Protein AF-A0A2W4L9F3-F1 (afdb_monomer_lite)

Sequence (194 aa):
MPPPGPAWADGATLAVDGGPAEPLEPGAFHRVEREWRGEVALKLRLPMRAELLRRPHGGVAVLRGPLVYALPVGEEWRPVRTWGWEGVRGEFANADWEVHPATAWNYALALEPARPDGGLVFEERPLGPRPFTAEGAPVVARVTGARVPGWELARGAAGPVPPSPVASDAPREELRLVPYGCARLRVTELPVLA

pLDDT: mean 90.91, std 11.0, range [50.69, 98.5]

Radius of gyration: 22.16 Å; chains: 1; bounding box: 53×51×61 Å

Structure (mmCIF, N/CA/C/O backbone):
data_AF-A0A2W4L9F3-F1
#
_entry.id   AF-A0A2W4L9F3-F1
#
loop_
_atom_site.group_PDB
_atom_site.id
_atom_site.type_symbol
_atom_site.label_atom_id
_atom_site.label_alt_id
_atom_site.label_comp_id
_atom_site.label_asym_id
_atom_site.label_entity_id
_atom_site.label_seq_id
_atom_site.pdbx_PDB_ins_code
_atom_site.Cartn_x
_atom_site.Cartn_y
_atom_site.Cartn_z
_atom_site.occupancy
_atom_site.B_iso_or_equiv
_atom_site.auth_seq_id
_atom_site.auth_comp_id
_atom_site.auth_asym_id
_atom_site.auth_atom_id
_atom_site.pdbx_PDB_model_num
ATOM 1 N N . MET A 1 1 ? -23.090 18.708 10.804 1.00 50.69 1 MET A N 1
ATOM 2 C CA . MET A 1 1 ? -22.905 17.258 11.013 1.00 50.69 1 MET A CA 1
ATOM 3 C C . MET A 1 1 ? -21.425 17.035 11.259 1.00 50.69 1 MET A C 1
ATOM 5 O O . MET A 1 1 ? -20.643 17.581 10.488 1.00 50.69 1 MET A O 1
ATOM 9 N N . PRO A 1 2 ? -21.020 16.378 12.350 1.00 53.91 2 PRO A N 1
ATOM 10 C CA . PRO A 1 2 ? -19.605 16.129 12.592 1.00 53.91 2 PRO A CA 1
ATOM 11 C C . PRO A 1 2 ? -19.063 15.141 11.526 1.00 53.91 2 PRO A C 1
ATOM 13 O O . PRO A 1 2 ? -19.848 14.349 10.996 1.00 53.91 2 PRO A O 1
ATOM 16 N N . PRO A 1 3 ? -17.769 15.201 11.155 1.00 57.50 3 PRO A N 1
ATOM 17 C CA . PRO A 1 3 ? -17.203 14.409 10.054 1.00 57.50 3 PRO A CA 1
ATOM 18 C C . PRO A 1 3 ? -17.139 12.910 10.395 1.00 57.50 3 PRO A C 1
ATOM 20 O O . PRO A 1 3 ? -16.575 12.586 11.431 1.00 57.50 3 PRO A O 1
ATOM 23 N N . PRO A 1 4 ? -17.669 11.997 9.561 1.00 72.25 4 PRO A N 1
ATOM 24 C CA . PRO A 1 4 ? -17.819 10.579 9.902 1.00 72.25 4 PRO A CA 1
ATOM 25 C C . PRO A 1 4 ? -16.526 9.939 10.433 1.00 72.25 4 PRO A C 1
ATOM 27 O O . PRO A 1 4 ? -15.421 10.307 10.027 1.00 72.25 4 PRO A O 1
ATOM 30 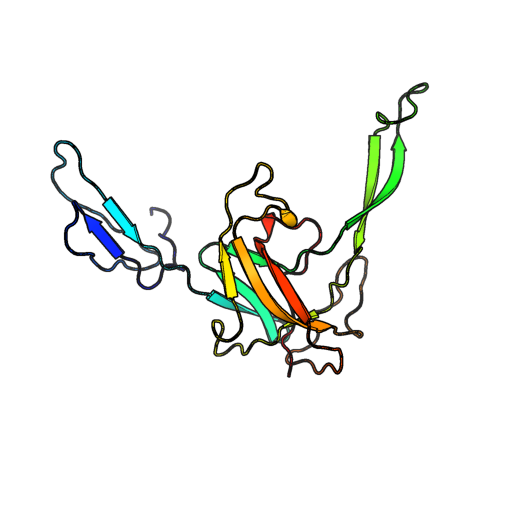N N . GLY A 1 5 ? -16.675 8.965 11.336 1.00 77.12 5 GLY A N 1
ATOM 31 C CA . GLY A 1 5 ? -15.564 8.145 11.821 1.00 77.12 5 GLY A CA 1
ATOM 32 C C . GLY A 1 5 ? -14.898 7.342 10.691 1.00 77.12 5 GLY A C 1
ATOM 33 O O . GLY A 1 5 ? -15.343 7.375 9.542 1.00 77.12 5 GLY A O 1
ATOM 34 N N . PRO A 1 6 ? -13.819 6.592 10.968 1.00 87.44 6 PRO A N 1
ATOM 35 C CA . PRO A 1 6 ? -13.156 5.799 9.939 1.00 87.44 6 PRO A CA 1
ATOM 36 C C . PRO A 1 6 ? -14.076 4.677 9.438 1.00 87.44 6 PRO A C 1
ATOM 38 O O . PRO A 1 6 ? -14.352 3.719 10.158 1.00 87.44 6 PRO A O 1
ATOM 41 N N . ALA A 1 7 ? -14.532 4.774 8.188 1.00 90.38 7 ALA A N 1
ATOM 42 C CA . ALA A 1 7 ? -15.379 3.752 7.562 1.00 90.38 7 ALA A CA 1
ATOM 43 C C . ALA A 1 7 ? -14.653 2.408 7.358 1.00 90.38 7 ALA A C 1
ATOM 45 O O . ALA A 1 7 ? -15.289 1.362 7.343 1.00 90.38 7 ALA A O 1
ATOM 46 N N . TRP A 1 8 ? -13.321 2.425 7.255 1.00 90.88 8 TRP A N 1
ATOM 47 C CA . TRP A 1 8 ? -12.488 1.229 7.081 1.00 90.88 8 TRP A CA 1
ATOM 48 C C . TRP A 1 8 ? -12.352 0.373 8.353 1.00 90.88 8 TRP A C 1
ATOM 50 O O . TRP A 1 8 ? -11.853 -0.749 8.285 1.00 90.88 8 TRP A O 1
ATOM 60 N N . ALA A 1 9 ? -12.739 0.890 9.523 1.00 92.88 9 ALA A N 1
ATOM 61 C CA . ALA A 1 9 ? -12.459 0.268 10.817 1.00 92.88 9 ALA A CA 1
ATOM 62 C C . ALA A 1 9 ? -13.523 -0.768 11.228 1.00 92.88 9 ALA A C 1
ATOM 64 O O . ALA A 1 9 ? -14.076 -0.701 12.327 1.00 92.88 9 ALA A O 1
ATOM 65 N N . ASP A 1 10 ? -13.814 -1.733 10.354 1.00 91.56 10 ASP A N 1
ATOM 66 C CA . ASP A 1 10 ? -14.731 -2.831 10.674 1.00 91.56 10 ASP A CA 1
ATOM 67 C C . ASP A 1 10 ? -14.238 -3.660 11.876 1.00 91.56 10 ASP A C 1
ATOM 69 O O . ASP A 1 10 ? -13.062 -4.028 11.982 1.00 91.56 10 ASP A O 1
ATOM 73 N N . GLY A 1 11 ? -15.150 -3.956 12.806 1.00 93.75 11 GLY A N 1
ATOM 74 C CA . GLY A 1 11 ? -14.834 -4.622 14.073 1.00 93.75 11 GLY A CA 1
ATOM 75 C C . GLY A 1 11 ? -14.079 -3.747 15.082 1.00 93.75 11 GLY A C 1
ATOM 76 O O . GLY A 1 11 ? -13.373 -4.283 15.946 1.00 93.75 11 GLY A O 1
ATOM 77 N N . ALA A 1 12 ? -14.181 -2.419 14.963 1.00 95.81 12 ALA A N 1
ATOM 78 C CA . ALA A 1 12 ? -13.660 -1.491 15.957 1.00 95.81 12 ALA A CA 1
ATOM 79 C C . ALA A 1 12 ? -14.326 -1.688 17.325 1.00 95.81 12 ALA A C 1
ATOM 81 O O . ALA A 1 12 ? -15.510 -2.009 17.418 1.00 95.81 12 ALA A O 1
ATOM 82 N N . THR A 1 13 ? -13.554 -1.490 18.395 1.00 96.94 13 THR A N 1
ATOM 83 C CA . THR A 1 13 ? -14.048 -1.632 19.770 1.00 96.94 13 THR A CA 1
ATOM 84 C C . THR A 1 13 ? -13.501 -0.548 20.687 1.00 96.94 13 THR A C 1
ATOM 86 O O . THR A 1 13 ? -12.342 -0.149 20.536 1.00 96.94 13 THR A O 1
ATOM 89 N N . LEU A 1 14 ? -14.280 -0.147 21.689 1.00 97.12 14 LEU A N 1
ATOM 90 C CA . LEU A 1 14 ? -13.869 0.775 22.746 1.00 97.12 14 LEU A CA 1
ATOM 91 C C . LEU A 1 14 ? -14.015 0.113 24.117 1.00 97.12 14 LEU A C 1
ATOM 93 O O . LEU A 1 14 ? -15.074 -0.405 24.440 1.00 97.12 14 LEU A O 1
ATOM 97 N N . ALA A 1 15 ? -12.966 0.154 24.933 1.00 97.12 15 ALA A N 1
ATOM 98 C CA . ALA A 1 15 ? -13.038 -0.189 26.351 1.00 97.12 15 ALA A CA 1
ATOM 99 C C . ALA A 1 15 ? -12.766 1.053 27.202 1.00 97.12 15 ALA A C 1
ATOM 101 O O . ALA A 1 15 ? -11.887 1.856 26.870 1.00 97.12 15 ALA A O 1
ATOM 102 N N . VAL A 1 16 ? -13.497 1.188 28.305 1.00 96.19 16 VAL A N 1
ATOM 103 C CA . VAL A 1 16 ? -13.395 2.315 29.238 1.00 96.19 16 VAL A CA 1
ATOM 104 C C . VAL A 1 16 ? -12.980 1.787 30.611 1.00 96.19 16 VAL A C 1
ATOM 106 O O . VAL A 1 16 ? -13.581 0.836 31.102 1.00 96.19 16 VAL A O 1
ATOM 109 N N . ASP A 1 17 ? -11.934 2.362 31.209 1.00 92.88 17 ASP A N 1
ATOM 110 C CA . ASP A 1 17 ? -11.369 1.972 32.515 1.00 92.88 17 ASP A CA 1
ATOM 111 C C . ASP A 1 17 ? -11.050 0.474 32.647 1.00 92.88 17 ASP A C 1
ATOM 113 O O . ASP A 1 17 ? -11.265 -0.148 33.684 1.00 92.88 17 ASP A O 1
ATOM 117 N N . GLY A 1 18 ? -10.557 -0.136 31.564 1.00 90.25 18 GLY A N 1
ATOM 118 C CA . GLY A 1 18 ? -10.249 -1.571 31.531 1.00 90.25 18 GLY A CA 1
ATOM 119 C C . GLY A 1 18 ? -11.480 -2.486 31.557 1.00 90.25 18 GLY A C 1
ATOM 120 O O . GLY A 1 18 ? -11.322 -3.702 31.657 1.00 90.25 18 GLY A O 1
ATOM 121 N N . GLY A 1 19 ? -12.684 -1.919 31.448 1.00 93.31 19 GLY A N 1
ATOM 122 C CA . GLY A 1 19 ? -13.938 -2.648 31.311 1.00 93.31 19 GLY A CA 1
ATOM 123 C C . GLY A 1 19 ? -14.052 -3.433 29.996 1.00 93.31 19 GLY A C 1
ATOM 124 O O . GLY A 1 19 ? -13.121 -3.456 29.181 1.00 93.31 19 GLY A O 1
ATOM 125 N N . PRO A 1 20 ? -15.197 -4.102 29.772 1.00 95.50 20 PRO A N 1
ATOM 126 C CA . PRO A 1 20 ? -15.427 -4.865 28.553 1.00 95.50 20 PRO A CA 1
ATOM 127 C C . PRO A 1 20 ? -15.336 -3.968 27.314 1.00 95.50 20 PRO A C 1
ATOM 129 O O . PRO A 1 20 ? -15.728 -2.803 27.335 1.00 95.50 20 PRO A O 1
ATOM 132 N N . ALA A 1 21 ? -14.799 -4.523 26.229 1.00 96.31 21 ALA A N 1
ATOM 133 C CA . ALA A 1 21 ? -14.714 -3.825 24.956 1.00 96.31 21 ALA A CA 1
ATOM 134 C C . ALA A 1 21 ? -16.073 -3.867 24.247 1.00 96.31 21 ALA A C 1
ATOM 136 O O . ALA A 1 21 ? -16.580 -4.945 23.934 1.00 96.31 21 ALA A O 1
ATOM 137 N N . GLU A 1 22 ? -16.636 -2.699 23.972 1.00 96.06 22 GLU A N 1
ATOM 138 C CA . GLU A 1 22 ? -17.906 -2.541 23.270 1.00 96.06 22 GLU A CA 1
ATOM 139 C C . GLU A 1 22 ? -17.669 -2.356 21.765 1.00 96.06 22 GLU A C 1
ATOM 141 O O . GLU A 1 22 ? -16.723 -1.659 21.381 1.00 96.06 22 GLU A O 1
ATOM 146 N N . PRO A 1 23 ? -18.486 -2.977 20.894 1.00 96.00 23 PRO A N 1
ATOM 147 C CA . PRO A 1 23 ? -18.372 -2.809 19.451 1.00 96.00 23 PRO A CA 1
ATOM 148 C C . PRO A 1 23 ? -18.777 -1.397 19.017 1.00 96.00 23 PRO A C 1
ATOM 150 O O . PRO A 1 23 ? -19.707 -0.802 19.560 1.00 96.00 23 PRO A O 1
ATOM 153 N N . LEU A 1 24 ? -18.092 -0.879 18.000 1.00 94.75 24 LEU A N 1
ATOM 154 C CA . LEU A 1 24 ? -18.359 0.425 17.399 1.00 94.75 24 LEU A CA 1
ATOM 155 C C . LEU A 1 24 ? -18.915 0.273 15.983 1.00 94.75 24 LEU A C 1
ATOM 157 O O . LEU A 1 24 ? -18.569 -0.666 15.268 1.00 94.75 24 LEU A O 1
ATOM 161 N N . GLU A 1 25 ? -19.728 1.240 15.563 1.00 92.88 25 GLU A N 1
ATOM 162 C CA . GLU A 1 25 ? -20.199 1.350 14.183 1.00 92.88 25 GLU A CA 1
ATOM 163 C C . GLU A 1 25 ? -19.128 2.038 13.307 1.00 92.88 25 GLU A C 1
ATOM 165 O O . GLU A 1 25 ? -18.737 3.177 13.597 1.00 92.88 25 GLU A O 1
ATOM 170 N N . PRO A 1 26 ? -18.625 1.383 12.240 1.00 91.56 26 PRO A N 1
ATOM 171 C CA . PRO A 1 26 ? -17.683 2.000 11.310 1.00 91.56 26 PRO A CA 1
ATOM 172 C C . PRO A 1 26 ? -18.295 3.223 10.627 1.00 91.56 26 PRO A C 1
ATOM 174 O O . PRO A 1 26 ? -19.473 3.238 10.286 1.00 91.56 26 PRO A O 1
ATOM 177 N N . GLY A 1 27 ? -17.497 4.263 10.391 1.00 89.69 27 GLY A N 1
ATOM 178 C CA . GLY A 1 27 ? -18.002 5.470 9.725 1.00 89.69 27 GLY A CA 1
ATOM 179 C C . GLY A 1 27 ? -18.811 6.416 10.623 1.00 89.69 27 GLY A C 1
ATOM 180 O O . GLY A 1 27 ? -19.157 7.512 10.186 1.00 89.69 27 GLY A O 1
ATOM 181 N N . ALA A 1 28 ? -19.085 6.058 11.878 1.00 89.75 28 ALA A N 1
ATOM 182 C CA . ALA A 1 28 ? -19.914 6.852 12.783 1.00 89.75 28 ALA A CA 1
ATOM 183 C C . ALA A 1 28 ? -19.104 7.519 13.907 1.00 89.75 28 ALA A C 1
ATOM 185 O O . ALA A 1 28 ? -17.983 7.119 14.227 1.00 89.75 28 ALA A O 1
ATOM 186 N N . PHE A 1 29 ? -19.691 8.541 14.539 1.00 89.69 29 PHE A N 1
ATOM 187 C CA . PHE A 1 29 ? -19.228 8.977 15.857 1.00 89.69 29 PHE A CA 1
ATOM 188 C C . PHE A 1 29 ? -19.798 8.067 16.923 1.00 89.69 29 PHE A C 1
ATOM 190 O O . PHE A 1 29 ? -21.009 7.872 16.993 1.00 89.69 29 PHE A O 1
ATOM 197 N N . HIS A 1 30 ? -18.933 7.620 17.822 1.00 89.94 30 HIS A N 1
ATOM 198 C CA . HIS A 1 30 ? -19.359 6.972 19.045 1.00 89.94 30 HIS A CA 1
ATOM 199 C C . HIS A 1 30 ? -19.277 7.963 20.207 1.00 89.94 30 HIS A C 1
ATOM 201 O O . HIS A 1 30 ? -18.213 8.518 20.491 1.00 89.94 30 HIS A O 1
ATOM 207 N N . ARG A 1 31 ? -20.412 8.216 20.864 1.00 91.62 31 ARG A N 1
ATOM 208 C CA . ARG A 1 31 ? -20.505 9.146 21.993 1.00 91.62 31 ARG A CA 1
ATOM 209 C C . ARG A 1 31 ? -20.438 8.374 23.305 1.00 91.62 31 ARG A C 1
ATOM 211 O O . ARG A 1 31 ? -21.323 7.575 23.582 1.00 91.62 31 ARG A O 1
ATOM 218 N N . VAL A 1 32 ? -19.445 8.691 24.132 1.00 93.12 32 VAL A N 1
ATOM 219 C CA . VAL A 1 32 ? -19.343 8.197 25.511 1.00 93.12 32 VAL A CA 1
ATOM 220 C C . VAL A 1 32 ? -19.930 9.247 26.446 1.00 93.12 32 VAL A C 1
ATOM 222 O O . VAL A 1 32 ? -19.359 10.325 26.609 1.00 93.12 32 VAL A O 1
ATOM 225 N N . GLU A 1 33 ? -21.078 8.947 27.045 1.00 93.62 33 GLU A N 1
ATOM 226 C CA . GLU A 1 33 ? -21.772 9.846 27.969 1.00 93.62 33 GLU A CA 1
ATOM 227 C C . GLU A 1 33 ? -21.676 9.298 29.396 1.00 93.62 33 GLU A C 1
ATOM 229 O O . GLU A 1 33 ? -22.237 8.253 29.713 1.00 93.62 33 GLU A O 1
ATOM 234 N N . ARG A 1 34 ? -20.908 9.985 30.248 1.00 91.88 34 ARG A N 1
ATOM 235 C CA . ARG A 1 34 ? -20.708 9.642 31.661 1.00 91.88 34 ARG A CA 1
ATOM 236 C C . ARG A 1 34 ? -20.214 10.850 32.452 1.00 91.88 34 ARG A C 1
ATOM 238 O O . ARG A 1 34 ? -19.763 11.836 31.872 1.00 91.88 34 ARG A O 1
ATOM 245 N N . GLU A 1 35 ? -20.246 10.747 33.777 1.00 93.44 35 GLU A N 1
ATOM 246 C CA . GLU A 1 35 ? -19.536 11.684 34.647 1.00 93.44 35 GLU A CA 1
ATOM 247 C C . GLU A 1 35 ? -18.037 11.347 34.657 1.00 93.44 35 GLU A C 1
ATOM 249 O O . GLU A 1 35 ? -17.649 10.204 34.908 1.00 93.44 35 GLU A O 1
ATOM 254 N N . TRP A 1 36 ? -17.196 12.340 34.375 1.00 94.12 36 TRP A N 1
ATOM 255 C CA . TRP A 1 36 ? -15.743 12.188 34.341 1.00 94.12 36 TRP A CA 1
ATOM 256 C C . TRP A 1 36 ? -15.149 12.629 35.677 1.00 94.12 36 TRP A C 1
ATOM 258 O O . TRP A 1 36 ? -15.382 13.752 36.123 1.00 94.12 36 TRP A O 1
ATOM 268 N N . ARG A 1 37 ? -14.386 11.746 36.327 1.00 91.81 37 ARG A N 1
ATOM 269 C CA . ARG A 1 37 ? -13.725 12.018 37.610 1.00 91.81 37 ARG A CA 1
ATOM 270 C C . ARG A 1 37 ? -12.331 11.407 37.604 1.00 91.81 37 ARG A C 1
ATOM 272 O O . ARG A 1 37 ? -12.188 10.240 37.261 1.00 91.81 37 ARG A O 1
ATOM 279 N N . GLY A 1 38 ? -11.335 12.172 38.046 1.00 94.44 38 GLY A N 1
ATOM 280 C CA . GLY A 1 38 ? -9.955 11.689 38.120 1.00 94.44 38 GLY A CA 1
ATOM 281 C C . GLY A 1 38 ? -9.393 11.292 36.751 1.00 94.44 38 GLY A C 1
ATOM 282 O O . GLY A 1 38 ? -9.666 11.952 35.750 1.00 94.44 38 GLY A O 1
ATOM 283 N N . GLU A 1 39 ? -8.597 10.226 36.731 1.00 95.00 39 GLU A N 1
ATOM 284 C CA . GLU A 1 39 ? -8.007 9.657 35.519 1.00 95.00 39 GLU A CA 1
ATOM 285 C C . GLU A 1 39 ? -8.897 8.529 34.979 1.00 95.00 39 GLU A C 1
ATOM 287 O O . GLU A 1 39 ? -9.227 7.598 35.711 1.00 95.00 39 GLU A O 1
ATOM 292 N N . VAL A 1 40 ? -9.287 8.628 33.704 1.00 94.50 40 VAL A N 1
ATOM 293 C CA . VAL A 1 40 ? -10.106 7.632 32.997 1.00 94.50 40 VAL A CA 1
ATOM 294 C C . VAL A 1 40 ? -9.368 7.191 31.739 1.00 94.50 40 VAL A C 1
ATOM 296 O O . VAL A 1 40 ? -8.953 8.030 30.937 1.00 94.50 40 VAL A O 1
ATOM 299 N N . ALA A 1 41 ? -9.229 5.882 31.535 1.00 95.12 41 ALA A N 1
ATOM 300 C CA . ALA A 1 41 ? -8.514 5.323 30.390 1.00 95.12 41 ALA A CA 1
ATOM 301 C C . ALA A 1 41 ? -9.483 4.851 29.298 1.00 95.12 41 ALA A C 1
ATOM 303 O O . ALA A 1 41 ? -10.381 4.047 29.547 1.00 95.12 41 ALA A O 1
ATOM 304 N N . LEU A 1 42 ? -9.266 5.301 28.061 1.00 95.88 42 LEU A N 1
ATOM 305 C CA . LEU A 1 42 ? -10.000 4.844 26.879 1.00 95.88 42 LEU A CA 1
ATOM 306 C C . LEU A 1 42 ? -9.073 4.020 25.988 1.00 95.88 42 LEU A C 1
ATOM 308 O O . LEU A 1 42 ? -8.043 4.511 25.527 1.00 95.88 42 LEU A O 1
ATOM 312 N N . LYS A 1 43 ? -9.450 2.772 25.707 1.00 97.06 43 LYS A N 1
ATOM 313 C CA . LYS A 1 43 ? -8.720 1.894 24.789 1.00 97.06 43 LYS A CA 1
ATOM 314 C C . LYS A 1 43 ? -9.544 1.665 23.530 1.00 97.06 43 LYS A C 1
ATOM 316 O O . LYS A 1 43 ? -10.461 0.847 23.518 1.00 97.06 43 LYS A O 1
ATOM 321 N N . LEU A 1 44 ? -9.180 2.379 22.470 1.00 95.62 44 LEU A N 1
ATOM 322 C CA . LEU A 1 44 ? -9.761 2.235 21.140 1.00 95.62 44 LEU A CA 1
ATOM 323 C C . LEU A 1 44 ? -8.943 1.234 20.318 1.00 95.62 44 LEU A C 1
ATOM 325 O O . LEU A 1 44 ? -7.735 1.392 20.148 1.00 95.62 44 LEU A O 1
ATOM 329 N N . ARG A 1 45 ? -9.605 0.213 19.777 1.00 95.69 45 ARG A N 1
ATOM 330 C CA . ARG A 1 45 ? -9.019 -0.725 18.815 1.00 95.69 45 ARG A CA 1
ATOM 331 C C . ARG A 1 45 ? -9.673 -0.499 17.461 1.00 95.69 45 ARG A C 1
ATOM 333 O O . ARG A 1 45 ? -10.879 -0.673 17.336 1.00 95.69 45 ARG A O 1
ATOM 340 N N . LEU A 1 46 ? -8.863 -0.170 16.458 1.00 95.00 46 LEU A N 1
ATOM 341 C CA . LEU A 1 46 ? -9.281 0.004 15.066 1.00 95.00 46 LEU A CA 1
ATOM 342 C C . LEU A 1 46 ? -8.575 -1.055 14.207 1.00 95.00 46 LEU A C 1
ATOM 344 O O . LEU A 1 46 ? -7.396 -0.886 13.886 1.00 95.00 46 LEU A O 1
ATOM 348 N N . PRO A 1 47 ? -9.229 -2.180 13.877 1.00 94.12 47 PRO A N 1
ATOM 349 C CA . PRO A 1 47 ? -8.628 -3.191 13.017 1.00 94.12 47 PRO A CA 1
ATOM 350 C C . PRO A 1 47 ? -8.327 -2.625 11.624 1.00 94.12 47 PRO A C 1
ATOM 352 O O . PRO A 1 47 ? -9.207 -2.095 10.956 1.00 94.12 47 PRO A O 1
ATOM 355 N N . MET A 1 48 ? -7.080 -2.761 11.174 1.00 92.94 48 MET A N 1
ATOM 356 C CA . MET A 1 48 ? -6.653 -2.378 9.826 1.00 92.94 48 MET A CA 1
ATOM 357 C C . MET A 1 48 ? -6.482 -3.637 8.972 1.00 92.94 48 MET A C 1
ATOM 359 O O . MET A 1 48 ? -5.379 -4.186 8.884 1.00 92.94 48 MET A O 1
ATOM 363 N N . ARG A 1 49 ? -7.590 -4.118 8.398 1.00 91.44 49 ARG A N 1
ATOM 364 C CA . ARG A 1 49 ? -7.603 -5.247 7.451 1.00 91.44 49 ARG A CA 1
ATOM 365 C C . ARG A 1 49 ? -7.087 -4.804 6.081 1.00 91.44 49 ARG A C 1
ATOM 367 O O . ARG A 1 49 ? -7.147 -3.612 5.770 1.00 91.44 49 ARG A O 1
ATOM 374 N N . ALA A 1 50 ? -6.557 -5.740 5.295 1.00 93.31 50 ALA A N 1
ATOM 375 C CA . ALA A 1 50 ? -6.173 -5.443 3.925 1.00 93.31 50 ALA A CA 1
ATOM 376 C C . ALA A 1 50 ? -7.419 -5.374 3.040 1.00 93.31 50 ALA A C 1
ATOM 378 O O . ALA A 1 50 ? -8.365 -6.145 3.198 1.00 93.31 50 ALA A O 1
ATOM 379 N N . GLU A 1 51 ? -7.401 -4.464 2.080 1.00 93.19 51 GLU A N 1
ATOM 380 C CA . GLU A 1 51 ? -8.453 -4.317 1.088 1.00 93.19 51 GLU A CA 1
ATOM 381 C C . GLU A 1 51 ? -7.820 -4.138 -0.292 1.00 93.19 51 GLU A C 1
ATOM 383 O O . GLU A 1 51 ? -6.760 -3.525 -0.440 1.00 93.19 51 GLU A O 1
ATOM 388 N N . LEU A 1 52 ? -8.475 -4.690 -1.312 1.00 94.50 52 LEU A N 1
ATOM 389 C CA . LEU A 1 52 ? -8.126 -4.455 -2.706 1.00 94.50 52 LEU A CA 1
ATOM 390 C C . LEU A 1 52 ? -9.209 -3.602 -3.348 1.00 94.50 52 LEU A C 1
ATOM 392 O O . LEU A 1 52 ? -10.307 -4.079 -3.639 1.00 94.50 52 LEU A O 1
ATOM 396 N N . LEU A 1 53 ? -8.880 -2.341 -3.609 1.00 94.12 53 LEU A N 1
ATOM 397 C CA . LEU A 1 53 ? -9.751 -1.463 -4.371 1.00 94.12 53 LEU A CA 1
ATOM 398 C C . LEU A 1 53 ? -9.615 -1.813 -5.850 1.00 94.12 53 LEU A C 1
ATOM 400 O O . LEU A 1 53 ? -8.562 -1.590 -6.449 1.00 94.12 53 LEU A O 1
ATOM 404 N N . ARG A 1 54 ? -10.689 -2.336 -6.446 1.00 93.62 54 ARG A N 1
ATOM 405 C CA . ARG A 1 54 ? -10.748 -2.585 -7.891 1.00 93.62 54 ARG A CA 1
ATOM 406 C C . ARG A 1 54 ? -10.739 -1.275 -8.665 1.00 93.62 54 ARG A C 1
ATOM 408 O O . ARG A 1 54 ? -11.391 -0.299 -8.293 1.00 93.62 54 ARG A O 1
ATOM 415 N N . ARG A 1 55 ? -10.010 -1.283 -9.769 1.00 94.31 55 ARG A N 1
ATOM 416 C CA . ARG A 1 55 ? -9.795 -0.144 -10.652 1.00 94.31 55 ARG A CA 1
ATOM 417 C C . ARG A 1 55 ? 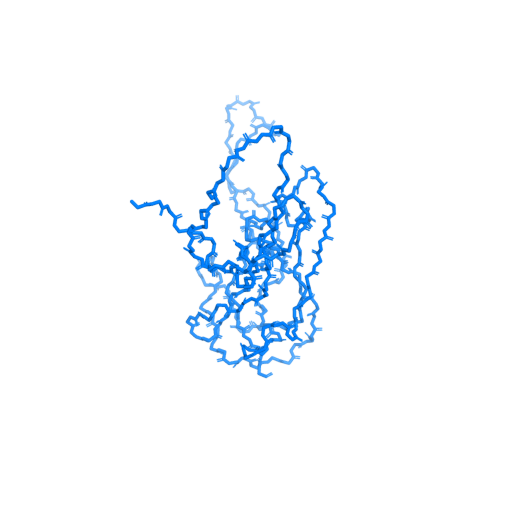-10.223 -0.493 -12.081 1.00 94.31 55 ARG A C 1
ATOM 419 O O . ARG A 1 55 ? -10.558 -1.653 -12.353 1.00 94.31 55 ARG A O 1
ATOM 426 N N . PRO A 1 56 ? -10.288 0.490 -12.997 1.00 91.94 56 PRO A N 1
ATOM 427 C CA . PRO A 1 56 ? -10.536 0.210 -14.406 1.00 91.94 56 PRO A CA 1
ATOM 428 C C . PRO A 1 56 ? -9.607 -0.885 -14.950 1.00 91.94 56 PRO A C 1
ATOM 430 O O . PRO A 1 56 ? -8.529 -1.135 -14.420 1.00 91.94 56 PRO A O 1
ATOM 433 N N . HIS A 1 57 ? -10.056 -1.585 -15.991 1.00 91.56 57 HIS A N 1
ATOM 434 C CA . HIS A 1 57 ? -9.318 -2.705 -16.592 1.00 91.56 57 HIS A CA 1
ATOM 435 C C . HIS A 1 57 ? -8.987 -3.863 -15.630 1.00 91.56 57 HIS A C 1
ATOM 437 O O . HIS A 1 57 ? -8.182 -4.723 -15.967 1.00 91.56 57 HIS A O 1
ATOM 443 N N . GLY A 1 58 ? -9.626 -3.933 -14.457 1.00 91.31 58 GLY A N 1
ATOM 444 C CA . GLY A 1 58 ? -9.430 -5.020 -13.495 1.00 91.31 58 GLY A CA 1
ATOM 445 C C . GLY A 1 58 ? -8.151 -4.902 -12.663 1.00 91.31 58 GLY A C 1
ATOM 446 O O . GLY A 1 58 ? -7.847 -5.826 -11.910 1.00 91.31 58 GLY A O 1
ATOM 447 N N . GLY A 1 59 ? -7.424 -3.784 -12.769 1.00 94.62 59 GLY A N 1
ATOM 448 C CA . GLY A 1 59 ? -6.309 -3.486 -11.876 1.00 94.62 59 GLY A CA 1
ATOM 449 C C . GLY A 1 59 ? -6.765 -3.332 -10.424 1.00 94.62 59 GLY A C 1
ATOM 450 O O . GLY A 1 59 ? -7.955 -3.173 -10.127 1.00 94.62 59 GLY A O 1
ATOM 451 N N . VAL A 1 60 ? -5.810 -3.361 -9.501 1.00 96.31 60 VAL A N 1
ATOM 452 C CA . VAL A 1 60 ? -6.063 -3.229 -8.064 1.00 96.31 60 VAL A CA 1
ATOM 453 C C . VAL A 1 60 ? -5.125 -2.210 -7.427 1.00 96.31 60 VAL A C 1
ATOM 455 O O . VAL A 1 60 ? -3.967 -2.069 -7.822 1.00 96.31 60 VAL A O 1
ATOM 458 N N . ALA A 1 61 ? -5.633 -1.515 -6.412 1.00 96.88 61 ALA A N 1
ATOM 459 C CA . ALA A 1 61 ? -4.828 -0.784 -5.442 1.00 96.88 61 ALA A CA 1
ATOM 460 C C . ALA A 1 61 ? -4.925 -1.485 -4.082 1.00 96.88 61 ALA A C 1
ATOM 462 O O . ALA A 1 61 ? -6.004 -1.929 -3.687 1.00 96.88 61 ALA A O 1
ATOM 463 N N . VAL A 1 62 ? -3.802 -1.577 -3.367 1.00 96.94 62 VAL A N 1
ATOM 464 C CA . VAL A 1 62 ? -3.732 -2.203 -2.039 1.00 96.94 62 VAL A CA 1
ATOM 465 C C . VAL A 1 62 ? -3.971 -1.149 -0.964 1.00 96.94 62 VAL A C 1
ATOM 467 O O . VAL A 1 62 ? -3.301 -0.114 -0.941 1.00 96.94 62 VAL A O 1
ATOM 470 N N . LEU A 1 63 ? -4.914 -1.413 -0.065 1.00 96.19 63 LEU A N 1
ATOM 471 C CA . LEU A 1 63 ? -5.241 -0.564 1.073 1.00 96.19 63 LEU A CA 1
ATOM 472 C C . LEU A 1 63 ? -5.073 -1.345 2.380 1.00 96.19 63 LEU A C 1
ATOM 474 O O . LEU A 1 63 ? -5.271 -2.559 2.424 1.00 96.19 63 LEU A O 1
ATOM 478 N N . ARG A 1 64 ? -4.726 -0.642 3.459 1.00 95.25 64 ARG A N 1
ATOM 479 C CA . ARG A 1 64 ? -4.807 -1.156 4.834 1.00 95.25 64 ARG A CA 1
ATOM 480 C C . ARG A 1 64 ? -5.155 -0.013 5.778 1.00 95.25 64 ARG A C 1
ATOM 482 O O . ARG A 1 64 ? -4.343 0.885 6.011 1.00 95.25 64 ARG A O 1
ATOM 489 N N . GLY A 1 65 ? -6.374 -0.045 6.310 1.00 93.88 65 GLY A N 1
ATOM 490 C CA . GLY A 1 65 ? -6.926 1.060 7.091 1.00 93.88 65 GLY A CA 1
ATOM 491 C C . GLY A 1 65 ? -6.927 2.377 6.295 1.00 93.88 65 GLY A C 1
ATOM 492 O O . GLY A 1 65 ? -7.458 2.405 5.188 1.00 93.88 65 GLY A O 1
ATOM 493 N N . PRO A 1 66 ? -6.318 3.466 6.799 1.00 94.44 66 PRO A N 1
ATOM 494 C CA . PRO A 1 66 ? -6.285 4.750 6.097 1.00 94.44 66 PRO A CA 1
ATOM 495 C C . PRO A 1 66 ? -5.186 4.834 5.022 1.00 94.44 66 PRO A C 1
ATOM 497 O O . PRO A 1 66 ? -5.017 5.882 4.399 1.00 94.44 66 PRO A O 1
ATOM 500 N N . LEU A 1 67 ? -4.384 3.781 4.840 1.00 96.38 67 LEU A N 1
ATOM 501 C CA . LEU A 1 67 ? -3.195 3.818 3.996 1.00 96.38 67 LEU A CA 1
ATOM 502 C C . LEU A 1 67 ? -3.459 3.168 2.642 1.00 96.38 67 LEU A C 1
ATOM 504 O O . LEU A 1 67 ? -3.828 1.998 2.566 1.00 96.38 67 LEU A O 1
ATOM 508 N N . VAL A 1 68 ? -3.179 3.917 1.577 1.00 97.81 68 VAL A N 1
ATOM 509 C CA . VAL A 1 68 ? -3.011 3.383 0.221 1.00 97.81 68 VAL A CA 1
ATOM 510 C C . VAL A 1 68 ? -1.546 3.006 0.037 1.00 97.81 68 VAL A C 1
ATOM 512 O O . VAL A 1 68 ? -0.665 3.794 0.384 1.00 97.81 68 VAL A O 1
ATOM 515 N N . TYR A 1 69 ? -1.281 1.829 -0.518 1.00 98.31 69 TYR A N 1
ATOM 516 C CA . TYR A 1 69 ? 0.062 1.332 -0.798 1.00 98.31 69 TYR A CA 1
ATOM 517 C C . TYR A 1 69 ? 0.400 1.462 -2.283 1.00 98.31 69 TYR A C 1
ATOM 519 O O . TYR A 1 69 ? -0.466 1.371 -3.150 1.00 98.31 69 TYR A O 1
ATOM 527 N N . ALA A 1 70 ? 1.677 1.674 -2.577 1.00 98.44 70 ALA A N 1
ATOM 528 C CA . ALA A 1 70 ? 2.204 1.791 -3.927 1.00 98.44 70 ALA A CA 1
ATOM 529 C C . ALA A 1 70 ? 3.534 1.043 -4.050 1.00 98.44 70 ALA A C 1
ATOM 531 O O . ALA A 1 70 ? 4.283 0.934 -3.076 1.00 98.44 70 ALA A O 1
ATOM 532 N N . LEU A 1 71 ? 3.837 0.567 -5.256 1.00 98.50 71 LEU A N 1
ATOM 533 C CA . LEU A 1 71 ? 5.162 0.080 -5.613 1.00 98.50 71 LEU A CA 1
ATOM 534 C C . LEU A 1 71 ? 6.088 1.301 -5.754 1.00 98.50 71 LEU A C 1
ATOM 536 O O . LEU A 1 71 ? 5.856 2.115 -6.656 1.00 98.50 71 LEU A O 1
ATOM 540 N N . PRO A 1 72 ? 7.095 1.475 -4.879 1.00 98.12 72 PRO A N 1
ATOM 541 C CA . PRO A 1 72 ? 8.095 2.511 -5.060 1.00 98.12 72 PRO A CA 1
ATOM 542 C C . PRO A 1 72 ? 8.972 2.155 -6.261 1.00 98.12 72 PRO A C 1
ATOM 544 O O . PRO A 1 72 ? 9.385 1.007 -6.420 1.00 98.12 72 PRO A O 1
ATOM 547 N N . VAL A 1 73 ? 9.262 3.146 -7.096 1.00 97.69 73 VAL A N 1
ATOM 548 C CA . VAL A 1 73 ? 10.159 3.001 -8.243 1.00 97.69 73 VAL A CA 1
ATOM 549 C C . VAL A 1 73 ? 11.453 3.726 -7.911 1.00 97.69 73 VAL A C 1
ATOM 551 O O . VAL A 1 73 ? 11.414 4.864 -7.448 1.00 97.69 73 VAL A O 1
ATOM 554 N N . GLY A 1 74 ? 12.593 3.066 -8.118 1.00 96.75 74 GLY A N 1
ATOM 555 C CA . GLY A 1 74 ? 13.898 3.690 -7.939 1.00 96.75 74 GLY A CA 1
ATOM 556 C C . GLY A 1 74 ? 14.031 4.933 -8.813 1.00 96.75 74 GLY A C 1
ATOM 557 O O . GLY A 1 74 ? 13.441 5.015 -9.889 1.00 96.75 74 GLY A O 1
ATOM 558 N N . GLU A 1 75 ? 14.808 5.900 -8.345 1.00 95.50 75 GLU A N 1
ATOM 559 C CA . GLU A 1 75 ? 14.860 7.236 -8.928 1.00 95.50 75 GLU A CA 1
ATOM 560 C C . GLU A 1 75 ? 16.259 7.520 -9.478 1.00 95.50 75 GLU A C 1
ATOM 562 O O . GLU A 1 75 ? 17.245 7.459 -8.744 1.00 95.50 75 GLU A O 1
ATOM 567 N N . GLU A 1 76 ? 16.344 7.884 -10.753 1.00 94.69 76 GLU A N 1
ATOM 568 C CA . GLU A 1 76 ? 17.534 8.480 -11.352 1.00 94.69 76 GLU A CA 1
ATOM 569 C C . GLU A 1 76 ? 17.256 9.960 -11.637 1.00 94.69 76 GLU A C 1
ATOM 571 O O . GLU A 1 76 ? 16.415 10.294 -12.471 1.00 94.69 76 GLU A O 1
ATOM 576 N N . TRP A 1 77 ? 17.950 10.852 -10.931 1.00 91.81 77 TRP A N 1
ATOM 577 C CA . TRP A 1 77 ? 17.763 12.299 -11.038 1.00 91.81 77 TRP A CA 1
ATOM 578 C C . TRP A 1 77 ? 18.772 12.890 -12.022 1.00 91.81 77 TRP A C 1
ATOM 580 O O . TRP A 1 77 ? 19.982 12.809 -11.804 1.00 91.81 77 TRP A O 1
ATOM 590 N N . ARG A 1 78 ? 18.278 13.503 -13.099 1.00 89.62 78 ARG A N 1
ATOM 591 C CA . ARG A 1 78 ? 19.091 14.096 -14.167 1.00 89.62 78 ARG A CA 1
ATOM 592 C C . ARG A 1 78 ? 18.850 15.607 -14.244 1.00 89.62 78 ARG A C 1
ATOM 594 O O . ARG A 1 78 ? 17.692 16.018 -14.325 1.00 89.62 78 ARG A O 1
ATOM 601 N N . PRO A 1 79 ? 19.897 16.449 -14.225 1.00 86.75 79 PRO A N 1
ATOM 602 C CA . PRO A 1 79 ? 19.720 17.888 -14.365 1.00 86.75 79 PRO A CA 1
ATOM 603 C C . PRO A 1 79 ? 19.395 18.228 -15.826 1.00 86.75 79 PRO A C 1
ATOM 605 O O . PRO A 1 79 ? 20.098 17.799 -16.739 1.00 86.75 79 PRO A O 1
ATOM 608 N N . VAL A 1 80 ? 18.342 19.010 -16.053 1.00 82.19 80 VAL A N 1
ATOM 609 C CA . VAL A 1 80 ? 17.912 19.471 -17.385 1.00 82.19 80 VAL A CA 1
ATOM 610 C C . VAL A 1 80 ? 18.547 20.816 -17.715 1.00 82.19 80 VAL A C 1
ATOM 612 O O . VAL A 1 80 ? 19.083 21.020 -18.804 1.00 82.19 80 VAL A O 1
ATOM 615 N N . ARG A 1 81 ? 18.493 21.750 -16.764 1.00 72.62 81 ARG A N 1
ATOM 616 C CA . ARG A 1 81 ? 19.119 23.071 -16.854 1.00 72.62 81 ARG A CA 1
ATOM 617 C C . ARG A 1 81 ? 19.655 23.463 -15.494 1.00 72.62 81 ARG A C 1
ATOM 619 O O . ARG A 1 81 ? 19.005 23.212 -14.487 1.00 72.62 81 ARG A O 1
ATOM 626 N N . THR A 1 82 ? 20.821 24.090 -15.480 1.00 68.88 82 THR A N 1
ATOM 627 C CA . THR A 1 82 ? 21.423 24.684 -14.288 1.00 68.88 82 THR A CA 1
ATOM 628 C C . THR A 1 82 ? 21.446 26.199 -14.454 1.00 68.88 82 THR A C 1
ATOM 630 O O . THR A 1 82 ? 21.863 26.725 -15.485 1.00 68.88 82 THR A O 1
ATOM 633 N N . TRP A 1 83 ? 20.985 26.907 -13.432 1.00 65.44 83 TRP A N 1
ATOM 634 C CA . TRP A 1 83 ? 20.922 28.356 -13.366 1.00 65.44 83 TRP A CA 1
ATOM 635 C C . TRP A 1 83 ? 21.722 28.837 -12.157 1.00 65.44 83 TRP A C 1
ATOM 637 O O . TRP A 1 83 ? 21.528 28.382 -11.029 1.00 65.44 83 TRP A O 1
ATOM 647 N N . GLY A 1 84 ? 22.614 29.790 -12.392 1.00 62.81 84 GLY A N 1
ATOM 648 C CA . GLY A 1 84 ? 23.376 30.473 -11.355 1.00 62.81 84 GLY A CA 1
ATOM 649 C C . GLY A 1 84 ? 23.579 31.930 -11.744 1.00 62.81 84 GLY A C 1
ATOM 650 O O . GLY A 1 84 ? 23.622 32.256 -12.931 1.00 62.81 84 GLY A O 1
ATOM 651 N N . TRP A 1 85 ? 23.693 32.809 -10.747 1.00 57.88 85 TRP A N 1
ATOM 652 C CA . TRP A 1 85 ? 24.226 34.154 -10.970 1.00 57.88 85 TRP A CA 1
ATOM 653 C C . TRP A 1 85 ? 25.650 34.039 -11.532 1.00 57.88 85 TRP A C 1
ATOM 655 O O . TRP A 1 85 ? 26.371 33.100 -11.183 1.00 57.88 85 TRP A O 1
ATOM 665 N N . GLU A 1 86 ? 26.061 34.963 -12.402 1.00 56.34 86 GLU A N 1
ATOM 666 C CA . GLU A 1 86 ? 27.395 34.943 -13.008 1.00 56.34 86 GLU A CA 1
ATOM 667 C C . GLU A 1 86 ? 28.473 34.870 -11.907 1.00 56.34 86 GLU A C 1
ATOM 669 O O . GLU A 1 86 ? 28.561 35.738 -11.041 1.00 56.34 86 GLU A O 1
ATOM 674 N N . GLY A 1 87 ? 29.240 33.774 -11.885 1.00 56.31 87 GLY A N 1
ATOM 675 C CA . GLY A 1 87 ? 30.239 33.485 -10.846 1.00 56.31 87 GLY A CA 1
ATOM 676 C C . GLY A 1 87 ? 29.862 32.389 -9.837 1.00 56.31 87 GLY A C 1
ATOM 677 O O . GLY A 1 87 ? 30.749 31.891 -9.149 1.00 56.31 87 GLY A O 1
ATOM 678 N N . VAL A 1 88 ? 28.605 31.934 -9.785 1.00 56.31 88 VAL A N 1
ATOM 679 C CA . VAL A 1 88 ? 28.192 30.788 -8.953 1.00 56.31 88 VAL A CA 1
ATOM 680 C C . VAL A 1 88 ? 28.266 29.506 -9.786 1.00 56.31 88 VAL A C 1
ATOM 682 O O . VAL A 1 88 ? 27.403 29.234 -10.619 1.00 56.31 88 VAL A O 1
ATOM 685 N N . ARG A 1 89 ? 29.323 28.713 -9.581 1.00 54.62 89 ARG A N 1
ATOM 686 C CA . ARG A 1 89 ? 29.484 27.363 -10.150 1.00 54.62 89 ARG A CA 1
ATOM 687 C C . ARG A 1 89 ? 29.555 26.337 -9.018 1.00 54.62 89 ARG A C 1
ATOM 689 O O . ARG A 1 89 ? 30.148 26.619 -7.983 1.00 54.62 89 ARG A O 1
ATOM 696 N N . GLY A 1 90 ? 29.000 25.146 -9.235 1.00 60.78 90 GLY A N 1
ATOM 697 C CA . GLY A 1 90 ? 29.042 24.038 -8.270 1.00 60.78 90 GLY A CA 1
ATOM 698 C C . GLY A 1 90 ? 27.726 23.824 -7.517 1.00 60.78 90 GLY A C 1
ATOM 699 O O . GLY A 1 90 ? 26.658 24.121 -8.047 1.00 60.78 90 GLY A O 1
ATOM 700 N N . GLU A 1 91 ? 27.816 23.304 -6.288 1.00 52.19 91 GLU A N 1
ATOM 701 C CA . GLU A 1 91 ? 26.719 22.777 -5.442 1.00 52.19 91 GLU A CA 1
ATOM 702 C C . GLU A 1 91 ? 25.574 23.761 -5.113 1.00 52.19 91 GLU A C 1
ATOM 704 O O . GLU A 1 91 ? 24.567 23.359 -4.537 1.00 52.19 91 GLU A O 1
ATOM 709 N N . PHE A 1 92 ? 25.695 25.034 -5.504 1.00 50.91 92 PHE A N 1
ATOM 710 C CA . PHE A 1 92 ? 24.701 26.094 -5.287 1.00 50.91 92 PHE A CA 1
ATOM 711 C C . PHE A 1 92 ? 23.969 26.540 -6.567 1.00 50.91 92 PHE A C 1
ATOM 713 O O . PHE A 1 92 ? 23.202 27.502 -6.530 1.00 50.91 92 PHE A O 1
ATOM 720 N N . ALA A 1 93 ? 24.208 25.889 -7.710 1.00 59.25 93 ALA A N 1
ATOM 721 C CA . ALA A 1 93 ? 23.445 26.152 -8.928 1.00 59.25 93 ALA A CA 1
ATOM 722 C C . ALA A 1 93 ? 22.033 25.555 -8.799 1.00 59.25 93 ALA A C 1
ATOM 724 O O . ALA A 1 93 ? 21.876 24.349 -8.604 1.00 59.25 93 ALA A O 1
ATOM 725 N N . ASN A 1 94 ? 21.002 26.394 -8.928 1.00 70.44 94 ASN A N 1
ATOM 726 C CA . ASN A 1 94 ? 19.620 25.925 -8.994 1.00 70.44 94 ASN A CA 1
ATOM 727 C C . ASN A 1 94 ? 19.460 25.093 -10.266 1.00 70.44 94 ASN A C 1
ATOM 729 O O . ASN A 1 94 ? 19.880 25.535 -11.333 1.00 70.44 94 ASN A O 1
ATOM 733 N N . ALA A 1 95 ? 18.867 23.909 -10.176 1.00 77.12 95 ALA A N 1
ATOM 734 C CA . ALA A 1 95 ? 18.676 23.053 -11.336 1.00 77.12 95 ALA A CA 1
ATOM 735 C C . ALA A 1 95 ? 17.223 22.615 -11.475 1.00 77.12 95 ALA A C 1
ATOM 737 O O . ALA A 1 95 ? 16.572 22.264 -10.490 1.00 77.12 95 ALA A O 1
ATOM 738 N N . ASP A 1 96 ? 16.751 22.614 -12.716 1.00 84.25 96 ASP A N 1
ATOM 739 C CA . ASP A 1 96 ? 15.551 21.887 -13.105 1.00 84.25 96 ASP A CA 1
ATOM 740 C C . ASP A 1 96 ? 15.942 20.412 -13.249 1.00 84.25 96 ASP A C 1
ATOM 742 O O . ASP A 1 96 ? 16.923 20.101 -13.931 1.00 84.25 96 ASP A O 1
ATOM 746 N N . TRP A 1 97 ? 15.208 19.506 -12.603 1.00 86.81 97 TRP A N 1
ATOM 747 C CA . TRP A 1 97 ? 15.522 18.075 -12.584 1.00 86.81 97 TRP A CA 1
ATOM 748 C C . TRP A 1 97 ? 14.433 17.253 -13.262 1.00 86.81 97 TRP A C 1
ATOM 750 O O . TRP A 1 97 ? 13.244 17.452 -13.022 1.00 86.81 97 TRP A O 1
ATOM 760 N N . GLU A 1 98 ? 14.858 16.271 -14.044 1.00 91.12 98 GLU A N 1
ATOM 761 C CA . GLU A 1 98 ? 14.029 15.160 -14.491 1.00 91.12 98 GLU A CA 1
ATOM 762 C C . GLU A 1 98 ? 14.316 13.928 -13.637 1.00 91.12 98 GLU A C 1
ATOM 764 O O . GLU A 1 98 ? 15.469 13.640 -13.312 1.00 91.12 98 GLU A O 1
ATOM 769 N N . VAL A 1 99 ? 13.269 13.175 -13.304 1.00 92.62 99 VAL A N 1
ATOM 770 C CA . VAL A 1 99 ? 13.390 11.931 -12.538 1.00 92.62 99 VAL A CA 1
ATOM 771 C C . VAL A 1 99 ? 12.955 10.772 -13.415 1.00 92.62 99 VAL A C 1
ATOM 773 O O . VAL A 1 99 ? 11.812 10.720 -13.867 1.00 92.62 99 VAL A O 1
ATOM 776 N N . HIS A 1 100 ? 13.874 9.843 -13.648 1.00 94.06 100 HIS A N 1
ATOM 777 C CA . HIS A 1 100 ? 13.670 8.662 -14.478 1.00 94.06 100 HIS A CA 1
ATOM 778 C C . HIS A 1 100 ? 13.574 7.403 -13.604 1.00 94.06 100 HIS A C 1
ATOM 780 O O . HIS A 1 100 ? 14.184 7.352 -12.531 1.00 94.06 100 HIS A O 1
ATOM 786 N N . PRO A 1 101 ? 12.809 6.379 -14.025 1.00 95.62 101 PRO A N 1
ATOM 787 C CA . PRO A 1 101 ? 12.727 5.124 -13.291 1.00 95.62 101 PRO A CA 1
ATOM 788 C C . PRO A 1 101 ? 14.060 4.364 -13.369 1.00 95.62 101 PRO A C 1
ATOM 790 O O . PRO A 1 101 ? 14.488 3.953 -14.444 1.00 95.62 101 PRO A O 1
ATOM 793 N N . ALA A 1 102 ? 14.689 4.137 -12.218 1.00 96.31 102 ALA A N 1
ATOM 794 C CA . ALA A 1 102 ? 15.930 3.369 -12.080 1.00 96.31 102 ALA A CA 1
ATOM 795 C C . ALA A 1 102 ? 15.691 1.875 -11.793 1.00 96.31 102 ALA A C 1
ATOM 797 O O . ALA A 1 102 ? 16.622 1.072 -11.829 1.00 96.31 102 ALA A O 1
ATOM 798 N N . THR A 1 103 ? 14.449 1.485 -11.493 1.00 96.81 103 THR A N 1
ATOM 799 C CA . THR A 1 103 ? 14.043 0.086 -11.300 1.00 96.81 103 THR A CA 1
ATOM 800 C C . THR A 1 103 ? 12.831 -0.245 -12.160 1.00 96.81 103 THR A C 1
ATOM 802 O O . THR A 1 103 ? 12.086 0.639 -12.585 1.00 96.81 103 THR A O 1
ATOM 805 N N . ALA A 1 104 ? 12.598 -1.539 -12.389 1.00 97.06 104 ALA A N 1
ATOM 806 C CA . ALA A 1 104 ? 11.362 -1.993 -13.012 1.00 97.06 104 ALA A CA 1
ATOM 807 C C . ALA A 1 104 ? 10.142 -1.561 -12.178 1.00 97.06 104 ALA A C 1
ATOM 809 O O . ALA A 1 104 ? 10.192 -1.520 -10.948 1.00 97.06 104 ALA A O 1
ATOM 810 N N . TRP A 1 105 ? 9.053 -1.246 -12.870 1.00 97.12 105 TRP A N 1
ATOM 811 C CA . TRP A 1 105 ? 7.796 -0.760 -12.288 1.00 97.12 105 TRP A CA 1
ATOM 812 C C . TRP A 1 105 ? 6.573 -1.482 -12.869 1.00 97.12 105 TRP A C 1
ATOM 814 O O . TRP A 1 105 ? 5.501 -1.481 -12.269 1.00 97.12 105 TRP A O 1
ATOM 824 N N . ASN A 1 106 ? 6.741 -2.120 -14.027 1.00 97.94 106 ASN A N 1
ATOM 825 C CA . ASN A 1 106 ? 5.707 -2.778 -14.807 1.00 97.94 106 ASN A CA 1
ATOM 826 C C . ASN A 1 106 ? 5.436 -4.195 -14.290 1.00 97.94 106 ASN A C 1
ATOM 828 O O . ASN A 1 106 ? 5.741 -5.177 -14.960 1.00 97.94 106 ASN A O 1
ATOM 832 N N . TYR A 1 107 ? 4.888 -4.309 -13.084 1.00 98.44 107 TYR A N 1
ATOM 833 C CA . TYR A 1 107 ? 4.555 -5.593 -12.464 1.00 98.44 107 TYR A CA 1
ATOM 834 C C . TYR A 1 107 ? 3.050 -5.843 -12.423 1.00 98.44 107 TYR A C 1
ATOM 836 O O . TYR A 1 107 ? 2.262 -4.913 -12.277 1.00 98.44 107 TYR A O 1
ATOM 844 N N . ALA A 1 108 ? 2.669 -7.115 -12.470 1.00 98.06 108 ALA A N 1
ATOM 845 C CA . ALA A 1 108 ? 1.359 -7.592 -12.057 1.00 98.06 108 ALA A CA 1
ATOM 846 C C . ALA A 1 108 ? 1.466 -8.329 -10.717 1.00 98.06 108 ALA A C 1
ATOM 848 O O . ALA A 1 108 ? 2.446 -9.037 -10.465 1.00 98.06 108 ALA A O 1
ATOM 849 N N . LEU A 1 109 ? 0.462 -8.165 -9.859 1.00 97.62 109 LEU A N 1
ATOM 850 C CA . LEU A 1 109 ? 0.414 -8.771 -8.532 1.00 97.62 109 LEU A CA 1
ATOM 851 C C . LEU A 1 109 ? -0.164 -10.187 -8.592 1.00 97.62 109 LEU A C 1
ATOM 853 O O . LEU A 1 109 ? -1.197 -10.428 -9.212 1.00 97.62 109 LEU A O 1
ATOM 857 N N . ALA A 1 110 ? 0.465 -11.122 -7.888 1.00 95.94 110 ALA A N 1
ATOM 858 C CA . ALA A 1 110 ? -0.049 -12.467 -7.658 1.00 95.94 110 ALA A CA 1
ATOM 859 C C . ALA A 1 110 ? -1.076 -12.450 -6.513 1.00 95.94 110 ALA A C 1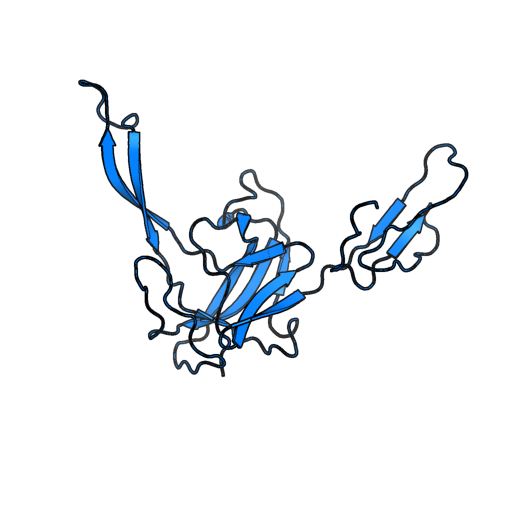
ATOM 861 O O . ALA A 1 110 ? -0.846 -13.015 -5.445 1.00 95.94 110 ALA A O 1
ATOM 862 N N . LEU A 1 111 ? -2.187 -11.745 -6.719 1.00 93.38 111 LEU A N 1
ATOM 863 C CA . LEU A 1 111 ? -3.271 -11.626 -5.751 1.00 93.38 111 LEU A CA 1
ATOM 864 C C . LEU A 1 111 ? -4.570 -12.128 -6.356 1.00 93.38 111 LEU A C 1
ATOM 866 O O . LEU A 1 111 ? -4.878 -11.837 -7.507 1.00 93.38 111 LEU A O 1
ATOM 870 N N . GLU A 1 112 ? -5.353 -12.816 -5.535 1.00 86.38 112 GLU A N 1
ATOM 871 C CA . GLU A 1 112 ? -6.737 -13.153 -5.840 1.00 86.38 112 GLU A CA 1
ATOM 872 C C . GLU A 1 112 ? -7.635 -12.030 -5.293 1.00 86.38 112 GLU A C 1
ATOM 874 O O . GLU A 1 112 ? -7.719 -11.874 -4.069 1.00 86.38 112 GLU A O 1
ATOM 879 N N . PRO A 1 113 ? -8.323 -11.240 -6.142 1.00 77.81 113 PRO A N 1
ATOM 880 C CA . PRO A 1 113 ? -9.190 -10.159 -5.677 1.00 77.81 113 PRO A CA 1
ATOM 881 C C . PRO A 1 113 ? -10.276 -10.602 -4.688 1.00 77.81 113 PRO A C 1
ATOM 883 O O . PRO A 1 113 ? -10.720 -9.791 -3.879 1.00 77.81 113 PRO A O 1
ATOM 886 N N . ALA A 1 114 ? -10.719 -11.864 -4.737 1.00 81.19 114 ALA A N 1
ATOM 887 C CA . ALA A 1 114 ? -11.68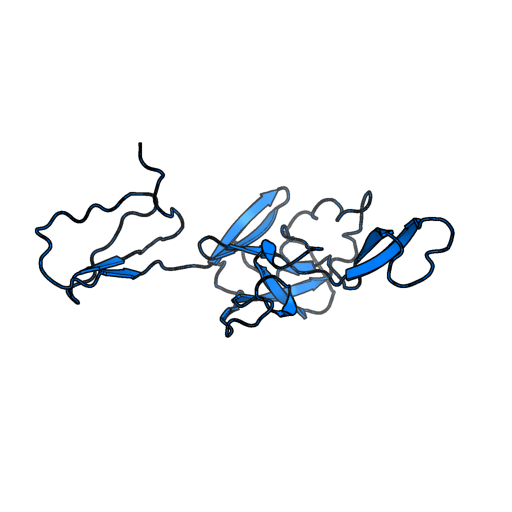4 -12.409 -3.780 1.00 81.19 114 ALA A CA 1
ATOM 888 C C . ALA A 1 114 ? -11.084 -12.736 -2.394 1.00 81.19 114 ALA A C 1
ATOM 890 O O . ALA A 1 114 ? -11.833 -12.995 -1.452 1.00 81.19 114 ALA A O 1
ATOM 891 N N . ARG A 1 115 ? -9.751 -12.753 -2.251 1.00 83.75 115 ARG A N 1
ATOM 892 C CA . ARG A 1 115 ? -9.030 -13.061 -1.003 1.00 83.75 115 ARG A CA 1
ATOM 893 C C . ARG A 1 115 ? -7.839 -12.112 -0.814 1.00 83.75 115 ARG A C 1
ATOM 895 O O . ARG A 1 115 ? -6.693 -12.549 -0.926 1.00 83.75 115 ARG A O 1
ATOM 902 N N . PRO A 1 116 ? -8.092 -10.831 -0.494 1.00 73.00 116 PRO A N 1
ATOM 903 C CA . PRO A 1 116 ? -7.051 -9.806 -0.412 1.00 73.00 116 PRO A CA 1
ATOM 904 C C . PRO A 1 116 ? -5.934 -10.159 0.584 1.00 73.00 116 PRO A C 1
ATOM 906 O O . PRO A 1 116 ? -4.759 -9.977 0.277 1.00 73.00 116 PRO A O 1
ATOM 909 N N . ASP A 1 117 ? -6.276 -10.754 1.730 1.00 77.25 117 ASP A N 1
ATOM 910 C CA . ASP A 1 117 ? -5.299 -11.158 2.753 1.00 77.25 117 ASP A CA 1
ATOM 911 C C . ASP A 1 117 ? -4.449 -12.382 2.347 1.00 77.25 117 ASP A C 1
ATOM 913 O O . ASP A 1 117 ? -3.433 -12.668 2.973 1.00 77.25 117 ASP A O 1
ATOM 917 N N . GLY A 1 118 ? -4.842 -13.127 1.307 1.00 80.56 118 GLY A N 1
ATOM 918 C CA . GLY A 1 118 ? -4.241 -14.421 0.961 1.00 80.56 118 GLY A CA 1
ATOM 919 C C . GLY A 1 118 ? -2.825 -14.353 0.380 1.00 80.56 118 GLY A C 1
ATOM 920 O O . GLY A 1 118 ? -2.154 -15.380 0.321 1.00 80.56 118 GLY A O 1
ATOM 921 N N . GLY A 1 119 ? -2.367 -13.170 -0.043 1.00 89.38 119 GLY A N 1
ATOM 922 C CA . GLY A 1 119 ? -1.044 -12.972 -0.651 1.00 89.38 119 GLY A CA 1
ATOM 923 C C . GLY A 1 119 ? -0.319 -11.702 -0.200 1.00 89.38 119 GLY A C 1
ATOM 924 O O . GLY A 1 119 ? 0.692 -11.341 -0.799 1.00 89.38 119 GLY A O 1
ATOM 925 N N . LEU A 1 120 ? -0.831 -11.019 0.830 1.00 95.69 120 LEU A N 1
ATOM 926 C CA . LEU A 1 120 ? -0.243 -9.804 1.392 1.00 95.69 120 LEU A CA 1
ATOM 927 C C . LEU A 1 120 ? 0.297 -10.074 2.796 1.00 95.69 120 LEU A C 1
ATOM 929 O O . LEU A 1 120 ? -0.437 -10.506 3.681 1.00 95.69 120 LEU A O 1
ATOM 933 N N . VAL A 1 121 ? 1.566 -9.742 3.023 1.00 96.00 121 VAL A N 1
ATOM 934 C CA . VAL A 1 121 ? 2.182 -9.790 4.356 1.00 96.00 121 VAL A CA 1
ATOM 935 C C . VAL A 1 121 ? 2.580 -8.383 4.771 1.00 96.00 121 VAL A C 1
ATOM 937 O O . VAL A 1 121 ? 3.417 -7.754 4.125 1.00 96.00 121 VAL A O 1
ATOM 940 N N . PHE A 1 122 ? 1.990 -7.883 5.855 1.00 96.12 122 PHE A N 1
ATOM 941 C CA . PHE A 1 122 ? 2.303 -6.559 6.385 1.00 96.12 122 PHE A CA 1
ATOM 942 C C . PHE A 1 122 ? 3.359 -6.640 7.487 1.00 96.12 122 PHE A C 1
ATOM 944 O O . PHE A 1 122 ? 3.251 -7.438 8.413 1.00 96.12 122 PHE A O 1
ATOM 951 N N . GLU A 1 123 ? 4.363 -5.779 7.386 1.00 95.81 123 GLU A N 1
ATOM 952 C CA . GLU A 1 123 ? 5.479 -5.658 8.318 1.00 95.81 123 GLU A CA 1
ATOM 953 C C . GLU A 1 123 ? 5.473 -4.245 8.912 1.00 95.81 123 GLU A C 1
ATOM 955 O O . GLU A 1 123 ? 5.427 -3.258 8.173 1.00 95.81 123 GLU A O 1
ATOM 960 N N . GLU A 1 124 ? 5.529 -4.152 10.239 1.00 95.94 124 GLU A N 1
ATOM 961 C CA . GLU A 1 124 ? 5.719 -2.896 10.968 1.00 95.94 124 GLU A CA 1
ATOM 962 C C . GLU A 1 124 ? 7.172 -2.804 11.437 1.00 95.94 124 GLU A C 1
ATOM 964 O O . GLU A 1 124 ? 7.761 -3.780 11.903 1.00 95.94 124 GLU A O 1
ATOM 969 N N . ARG A 1 125 ? 7.765 -1.625 11.284 1.00 95.25 125 ARG A N 1
ATOM 970 C CA . ARG A 1 125 ? 9.171 -1.332 11.552 1.00 95.25 125 ARG A CA 1
ATOM 971 C C . ARG A 1 125 ? 9.280 -0.151 12.513 1.00 95.25 125 ARG A C 1
ATOM 973 O O . ARG A 1 125 ? 8.403 0.716 12.514 1.00 95.25 125 ARG A O 1
ATOM 980 N N . PRO A 1 126 ? 10.368 -0.062 13.296 1.00 95.44 126 PRO A N 1
ATOM 981 C CA . PRO A 1 126 ? 10.635 1.108 14.120 1.00 95.44 126 PRO A CA 1
ATOM 982 C C . PRO A 1 126 ? 10.665 2.400 13.298 1.00 95.44 126 PRO A C 1
ATOM 984 O O . PRO A 1 126 ? 11.157 2.426 12.167 1.00 95.44 126 PRO A O 1
ATOM 987 N N . LEU A 1 127 ? 10.181 3.491 13.891 1.00 94.62 127 LEU A N 1
ATOM 988 C CA . LEU A 1 127 ? 10.253 4.814 13.280 1.00 94.62 127 LEU A CA 1
ATOM 989 C C . LEU A 1 127 ? 11.709 5.287 13.221 1.00 94.62 127 LEU A C 1
ATOM 991 O O . LEU A 1 127 ? 12.369 5.443 14.246 1.00 94.62 127 LEU A O 1
ATOM 995 N N . GLY A 1 128 ? 12.198 5.524 12.005 1.00 92.75 128 GLY A N 1
ATOM 996 C CA . GLY A 1 128 ? 13.503 6.129 11.756 1.00 92.75 128 GLY A CA 1
ATOM 997 C C . GLY A 1 128 ? 13.425 7.648 11.546 1.00 92.75 128 GLY A C 1
ATOM 998 O O . GLY A 1 128 ? 12.337 8.219 11.502 1.00 92.75 128 GLY A O 1
ATOM 999 N N . PRO A 1 129 ? 14.569 8.319 11.319 1.00 95.62 129 PRO A N 1
ATOM 1000 C CA . PRO A 1 129 ? 14.628 9.769 11.088 1.00 95.62 129 PRO A CA 1
ATOM 1001 C C . PRO A 1 129 ? 13.995 10.216 9.759 1.00 95.62 129 PRO A C 1
ATOM 1003 O O . PRO A 1 129 ? 13.790 11.405 9.539 1.00 95.62 129 PRO A O 1
ATOM 1006 N N . ARG A 1 130 ? 13.708 9.277 8.847 1.00 94.44 130 ARG A N 1
ATOM 1007 C CA . ARG A 1 130 ? 13.142 9.534 7.512 1.00 94.44 130 ARG A CA 1
ATOM 1008 C C . ARG A 1 130 ? 11.918 8.640 7.246 1.00 94.44 130 ARG A C 1
ATOM 1010 O O . ARG A 1 130 ? 11.960 7.820 6.334 1.00 94.44 130 ARG A O 1
ATOM 1017 N N . PRO A 1 131 ? 10.828 8.768 8.025 1.00 94.31 131 PRO A N 1
ATOM 1018 C CA . PRO A 1 131 ? 9.700 7.829 7.983 1.00 94.31 131 PRO A CA 1
ATOM 1019 C C . PRO A 1 131 ? 8.830 7.956 6.721 1.00 94.31 131 PRO A C 1
ATOM 1021 O O . PRO A 1 131 ? 7.950 7.132 6.495 1.00 94.31 131 PRO A O 1
ATOM 1024 N N . PHE A 1 132 ? 9.080 8.982 5.904 1.00 94.56 132 PHE A N 1
ATOM 1025 C CA . PHE A 1 132 ? 8.352 9.277 4.669 1.00 94.56 132 PHE A CA 1
ATOM 1026 C C . PHE A 1 132 ? 9.189 9.037 3.402 1.00 94.56 132 PHE A C 1
ATOM 1028 O O . PHE A 1 132 ? 8.852 9.560 2.345 1.00 94.56 132 PHE A O 1
ATOM 1035 N N . THR A 1 133 ? 10.294 8.286 3.484 1.00 95.62 133 THR A N 1
ATOM 1036 C CA . THR A 1 133 ? 10.995 7.785 2.284 1.00 95.62 133 THR A CA 1
ATOM 1037 C C . THR A 1 133 ? 10.641 6.329 2.038 1.00 95.62 133 THR A C 1
ATOM 1039 O O . THR A 1 133 ? 10.187 5.632 2.949 1.00 95.62 133 THR A O 1
ATOM 1042 N N . ALA A 1 134 ? 10.873 5.841 0.818 1.00 94.88 134 ALA A N 1
ATOM 1043 C CA . ALA A 1 134 ? 10.559 4.466 0.473 1.00 94.88 134 ALA A CA 1
ATOM 1044 C C . ALA A 1 134 ? 11.321 3.510 1.398 1.00 94.88 134 ALA A C 1
ATOM 1046 O O . ALA A 1 134 ? 10.734 2.573 1.929 1.00 94.88 134 ALA A O 1
ATOM 1047 N N . GLU A 1 135 ? 12.597 3.768 1.671 1.00 94.69 135 GLU A N 1
ATOM 1048 C CA . GLU A 1 135 ? 13.454 2.954 2.539 1.00 94.69 135 GLU A CA 1
ATOM 1049 C C . GLU A 1 135 ? 13.017 3.030 4.005 1.00 94.69 135 GLU A C 1
ATOM 1051 O O . GLU A 1 135 ? 12.970 2.005 4.685 1.00 94.69 135 GLU A O 1
ATOM 1056 N N . GLY A 1 136 ? 12.683 4.233 4.482 1.00 95.69 136 GLY A N 1
ATOM 1057 C CA . GLY A 1 136 ? 12.361 4.499 5.883 1.00 95.69 136 GLY A CA 1
ATOM 1058 C C . GLY A 1 136 ? 10.898 4.283 6.268 1.00 95.69 136 GLY A C 1
ATOM 1059 O O . GLY A 1 136 ? 10.568 4.459 7.439 1.00 95.69 136 GLY A O 1
ATOM 1060 N N . ALA A 1 137 ? 10.032 3.905 5.321 1.00 97.06 137 ALA A N 1
ATOM 1061 C CA . ALA A 1 137 ? 8.616 3.662 5.576 1.00 97.06 137 ALA A CA 1
ATOM 1062 C C . ALA A 1 137 ? 8.422 2.647 6.726 1.00 97.06 137 ALA A C 1
ATOM 1064 O O . ALA A 1 137 ? 8.891 1.506 6.617 1.00 97.06 137 ALA A O 1
ATOM 1065 N N . PRO A 1 138 ? 7.714 3.027 7.809 1.00 96.12 138 PRO A N 1
ATOM 1066 C CA . PRO A 1 138 ? 7.578 2.198 9.005 1.00 96.12 138 PRO A CA 1
ATOM 1067 C C . PRO A 1 138 ? 6.567 1.066 8.840 1.00 96.12 138 PRO A C 1
ATOM 1069 O O . PRO A 1 138 ? 6.496 0.181 9.680 1.00 96.12 138 PRO A O 1
ATOM 1072 N N . VAL A 1 139 ? 5.774 1.076 7.773 1.00 97.00 139 VAL A N 1
ATOM 1073 C CA . VAL A 1 139 ? 4.873 -0.022 7.436 1.00 97.00 139 VAL A CA 1
ATOM 1074 C C . VAL A 1 139 ? 5.083 -0.411 5.988 1.00 97.00 139 VAL A C 1
ATOM 1076 O O . VAL A 1 139 ? 5.277 0.440 5.120 1.00 97.00 139 VAL A O 1
ATOM 1079 N N . VAL A 1 140 ? 5.070 -1.709 5.726 1.00 97.88 140 VAL A N 1
ATOM 1080 C CA . VAL A 1 140 ? 5.420 -2.282 4.429 1.00 97.88 140 VAL A CA 1
ATOM 1081 C C . VAL A 1 140 ? 4.481 -3.436 4.133 1.00 97.88 140 VAL A C 1
ATOM 1083 O O . VAL A 1 140 ? 4.198 -4.219 5.031 1.00 97.88 140 VAL A O 1
ATOM 1086 N N . ALA A 1 141 ? 4.020 -3.558 2.891 1.00 97.88 141 ALA A N 1
ATOM 1087 C CA . ALA A 1 141 ? 3.327 -4.753 2.424 1.00 97.88 141 ALA A CA 1
ATOM 1088 C C . ALA A 1 141 ? 4.241 -5.523 1.466 1.00 97.88 141 ALA A C 1
ATOM 1090 O O . ALA A 1 141 ? 4.788 -4.942 0.528 1.00 97.88 141 ALA A O 1
ATOM 1091 N N . ARG A 1 142 ? 4.420 -6.819 1.703 1.00 97.81 142 ARG A N 1
ATOM 1092 C CA . ARG A 1 142 ? 5.107 -7.743 0.798 1.00 97.81 142 ARG A CA 1
ATOM 1093 C C . ARG A 1 142 ? 4.072 -8.535 0.022 1.00 97.81 142 ARG A C 1
ATOM 1095 O O . ARG A 1 142 ? 3.071 -8.967 0.593 1.00 97.81 142 ARG A O 1
ATOM 1102 N N . VAL A 1 143 ? 4.319 -8.693 -1.269 1.00 97.81 143 VAL A N 1
ATOM 1103 C CA . VAL A 1 143 ? 3.433 -9.398 -2.196 1.00 97.81 143 VAL A CA 1
ATOM 1104 C C . VAL A 1 143 ? 4.259 -10.013 -3.309 1.00 97.81 143 VAL A C 1
ATOM 1106 O O . VAL A 1 143 ? 5.224 -9.412 -3.767 1.00 97.81 143 VAL A O 1
ATOM 1109 N N . THR A 1 144 ? 3.893 -11.197 -3.778 1.00 98.12 144 THR A N 1
ATOM 1110 C CA . THR A 1 144 ? 4.522 -11.764 -4.973 1.00 98.12 144 THR A CA 1
ATOM 1111 C C . THR A 1 144 ? 3.969 -11.094 -6.230 1.00 98.12 144 THR A C 1
ATOM 1113 O O . THR A 1 144 ? 2.773 -10.835 -6.330 1.00 98.12 144 THR A O 1
ATOM 1116 N N . GLY A 1 145 ? 4.812 -10.847 -7.224 1.00 97.88 145 GLY A N 1
ATOM 1117 C CA . GLY A 1 145 ? 4.394 -10.378 -8.542 1.00 97.88 145 GLY A CA 1
ATOM 1118 C C . GLY A 1 145 ? 5.303 -10.896 -9.646 1.00 97.88 145 GLY A C 1
ATOM 1119 O O . GLY A 1 145 ? 6.242 -11.641 -9.386 1.00 97.88 145 GLY A O 1
ATOM 1120 N N . ALA A 1 146 ? 5.008 -10.527 -10.886 1.00 98.50 146 ALA A N 1
ATOM 1121 C CA . ALA A 1 146 ? 5.842 -10.827 -12.048 1.00 98.50 146 ALA A CA 1
ATOM 1122 C C . ALA A 1 146 ? 5.807 -9.646 -13.020 1.00 98.50 146 ALA A C 1
ATOM 1124 O O . ALA A 1 146 ? 4.804 -8.929 -13.097 1.00 98.50 146 ALA A O 1
ATOM 1125 N N . ARG A 1 147 ? 6.903 -9.417 -13.750 1.00 98.31 147 ARG A N 1
ATOM 1126 C CA . ARG A 1 147 ? 6.970 -8.326 -14.735 1.00 98.31 147 ARG A CA 1
ATOM 1127 C C . ARG A 1 147 ? 5.976 -8.543 -15.871 1.00 98.31 147 ARG A C 1
ATOM 1129 O O . ARG A 1 147 ? 5.734 -9.672 -16.271 1.00 98.31 147 ARG A O 1
ATOM 1136 N N . VAL A 1 148 ? 5.470 -7.462 -16.446 1.00 98.12 148 VAL A N 1
ATOM 1137 C CA . VAL A 1 148 ? 4.627 -7.439 -17.645 1.00 98.12 148 VAL A CA 1
ATOM 1138 C C . VAL A 1 148 ? 5.380 -6.642 -18.712 1.00 98.12 148 VAL A C 1
ATOM 1140 O O . VAL A 1 148 ? 5.211 -5.425 -18.794 1.00 98.12 148 VAL A O 1
ATOM 1143 N N . PRO A 1 149 ? 6.251 -7.284 -19.515 1.00 95.44 149 PRO A N 1
ATOM 1144 C CA . PRO A 1 149 ? 7.125 -6.573 -20.450 1.00 95.44 149 PRO A CA 1
ATOM 1145 C C . PRO A 1 149 ? 6.380 -5.684 -21.450 1.00 95.44 149 PRO A C 1
ATOM 1147 O O . PRO A 1 149 ? 6.870 -4.610 -21.766 1.00 95.44 149 PRO A O 1
ATOM 1150 N N . GLY A 1 150 ? 5.182 -6.091 -21.887 1.00 95.06 150 GLY A N 1
ATOM 1151 C CA . GLY A 1 150 ? 4.347 -5.304 -22.803 1.00 95.06 150 GLY A CA 1
ATOM 1152 C C . GLY A 1 150 ? 3.652 -4.091 -22.172 1.00 95.06 150 GLY A C 1
ATOM 1153 O O . GLY A 1 150 ? 2.968 -3.353 -22.876 1.00 95.06 150 GLY A O 1
ATOM 1154 N N . TRP A 1 151 ? 3.788 -3.877 -20.858 1.00 97.38 151 TRP A N 1
ATOM 1155 C CA . TRP A 1 151 ? 3.327 -2.656 -20.202 1.00 97.38 151 TRP A CA 1
ATOM 1156 C C . TRP A 1 151 ? 4.467 -1.640 -20.160 1.00 97.38 151 TRP A C 1
ATOM 1158 O O . TRP A 1 151 ? 5.379 -1.726 -19.336 1.00 97.38 151 TRP A O 1
ATOM 1168 N N . GLU A 1 152 ? 4.415 -0.697 -21.096 1.00 96.44 152 GLU A N 1
ATOM 1169 C CA . GLU A 1 152 ? 5.482 0.265 -21.366 1.00 96.44 152 GLU A CA 1
ATOM 1170 C C . GLU A 1 152 ? 5.098 1.693 -20.955 1.00 96.44 152 GLU A C 1
ATOM 1172 O O . GLU A 1 152 ? 3.944 1.991 -20.631 1.00 96.44 152 GLU A O 1
ATOM 1177 N N . LEU A 1 153 ? 6.082 2.598 -20.960 1.00 94.81 153 LEU A N 1
ATOM 1178 C CA . LEU A 1 153 ? 5.833 4.019 -20.739 1.00 94.81 153 LEU A CA 1
ATOM 1179 C C . LEU A 1 153 ? 5.070 4.618 -21.925 1.00 94.81 153 LEU A C 1
ATOM 1181 O O . LEU A 1 153 ? 5.417 4.401 -23.083 1.00 94.81 153 LEU A O 1
ATOM 1185 N N . ALA A 1 154 ? 4.092 5.467 -21.634 1.00 94.75 154 ALA A N 1
ATOM 1186 C CA . ALA A 1 154 ? 3.424 6.301 -22.619 1.00 94.75 154 ALA A CA 1
ATOM 1187 C C . ALA A 1 154 ? 3.443 7.755 -22.142 1.00 94.75 154 ALA A C 1
ATOM 1189 O O . ALA A 1 154 ? 2.983 8.068 -21.047 1.00 94.75 154 ALA A O 1
ATOM 1190 N N . ARG A 1 155 ? 3.968 8.664 -22.975 1.00 91.38 155 ARG A N 1
ATOM 1191 C CA . ARG A 1 155 ? 4.014 10.116 -22.696 1.00 91.38 155 ARG A CA 1
ATOM 1192 C C . ARG A 1 155 ? 4.648 10.473 -21.335 1.00 91.38 155 ARG A C 1
ATOM 1194 O O . ARG A 1 155 ? 4.177 11.379 -20.658 1.00 91.38 155 ARG A O 1
ATOM 1201 N N . GLY A 1 156 ? 5.707 9.764 -20.940 1.00 88.06 156 GLY A N 1
ATOM 1202 C CA . GLY A 1 156 ? 6.440 10.035 -19.694 1.00 88.06 156 GLY A CA 1
ATOM 1203 C C . GLY A 1 156 ? 5.780 9.498 -18.417 1.00 88.06 156 GLY A C 1
ATOM 1204 O O . GLY A 1 156 ? 6.250 9.796 -17.326 1.00 88.06 156 GLY A O 1
ATOM 1205 N N . ALA A 1 157 ? 4.722 8.694 -18.535 1.00 92.00 157 ALA A N 1
ATOM 1206 C CA . ALA A 1 157 ? 4.086 7.994 -17.423 1.00 92.00 157 ALA A CA 1
ATOM 1207 C C . ALA A 1 157 ? 3.940 6.502 -17.744 1.00 92.00 157 ALA A C 1
ATOM 1209 O O . ALA A 1 157 ? 4.158 6.083 -18.883 1.00 92.00 157 ALA A O 1
ATOM 1210 N N . ALA A 1 158 ? 3.549 5.699 -16.752 1.00 93.69 158 ALA A N 1
ATOM 1211 C CA . ALA A 1 158 ? 3.085 4.341 -17.018 1.00 93.69 158 ALA A CA 1
ATOM 1212 C C . ALA A 1 158 ? 1.962 4.390 -18.066 1.00 93.69 158 ALA A C 1
ATOM 1214 O O . ALA A 1 158 ? 1.039 5.202 -17.954 1.00 93.69 158 ALA A O 1
ATOM 1215 N N . GLY A 1 159 ? 2.053 3.549 -19.097 1.00 94.62 159 GLY A N 1
ATOM 1216 C CA . GLY A 1 159 ? 0.978 3.397 -20.067 1.00 94.62 159 GLY A CA 1
ATOM 1217 C C . GLY A 1 159 ? -0.312 2.883 -19.415 1.00 94.62 159 GLY A C 1
ATOM 1218 O O . GLY A 1 159 ? -0.321 2.552 -18.225 1.00 94.62 159 GLY A O 1
ATOM 1219 N N . PRO A 1 160 ? -1.412 2.786 -20.179 1.00 94.50 160 PRO A N 1
ATOM 1220 C CA . PRO A 1 160 ? -2.659 2.218 -19.680 1.00 94.50 160 PRO A CA 1
ATOM 1221 C C . PRO A 1 160 ? -2.428 0.861 -19.010 1.00 94.50 160 PRO A C 1
ATOM 1223 O O . PRO A 1 160 ? -1.700 0.023 -19.545 1.00 94.50 160 PRO A O 1
ATOM 1226 N N . VAL A 1 161 ? -3.040 0.659 -17.841 1.00 95.44 161 VAL A N 1
ATOM 1227 C CA . VAL A 1 161 ? -2.942 -0.604 -17.101 1.00 95.44 161 VAL A CA 1
ATOM 1228 C C . VAL A 1 161 ? -3.485 -1.733 -17.986 1.00 95.44 161 VAL A C 1
ATOM 1230 O O . VAL A 1 161 ? -4.613 -1.618 -18.479 1.00 95.44 161 VAL A O 1
ATOM 1233 N N . PRO A 1 162 ? -2.712 -2.811 -18.219 1.00 95.75 162 PRO A N 1
ATOM 1234 C CA . PRO A 1 162 ? -3.175 -3.943 -19.008 1.00 95.75 162 PRO A CA 1
ATOM 1235 C C . PRO A 1 162 ? -4.455 -4.555 -18.418 1.00 95.75 162 PRO A C 1
ATOM 1237 O O . PRO A 1 162 ? -4.572 -4.640 -17.190 1.00 95.75 162 PRO A O 1
ATOM 1240 N N . PRO A 1 163 ? -5.395 -5.028 -19.259 1.00 96.19 163 PRO A N 1
ATOM 1241 C CA . PRO A 1 163 ? -6.556 -5.770 -18.790 1.00 96.19 163 PRO A CA 1
ATOM 1242 C C . PRO A 1 163 ? -6.139 -6.943 -17.905 1.00 96.19 163 PRO A C 1
ATOM 1244 O O . PRO A 1 163 ? -5.345 -7.788 -18.311 1.00 96.19 163 PRO A O 1
ATOM 1247 N N . SER A 1 164 ? -6.668 -6.964 -16.689 1.00 94.38 164 SER A N 1
ATOM 1248 C CA . SER A 1 164 ? -6.444 -8.025 -15.719 1.00 94.38 164 SER A CA 1
ATOM 1249 C C . SER A 1 164 ? -7.557 -9.078 -15.783 1.00 94.38 164 SER A C 1
ATOM 1251 O O . SER A 1 164 ? -8.716 -8.718 -16.011 1.00 94.38 164 SER A O 1
ATOM 1253 N N . PRO A 1 165 ? -7.248 -10.354 -15.508 1.00 95.56 165 PRO A N 1
ATOM 1254 C CA . PRO A 1 165 ? -5.914 -10.862 -15.194 1.00 95.56 165 PRO A CA 1
ATOM 1255 C C . PRO A 1 165 ? -4.980 -10.888 -16.416 1.00 95.56 165 PRO A C 1
ATOM 1257 O O . PRO A 1 165 ? -5.421 -11.128 -17.538 1.00 95.56 165 PRO A O 1
ATOM 1260 N N . VAL A 1 166 ? -3.688 -10.640 -16.192 1.00 96.56 166 VAL A N 1
ATOM 1261 C CA . VAL A 1 166 ? -2.653 -10.629 -17.235 1.00 96.56 166 VAL A CA 1
ATOM 1262 C C . VAL A 1 166 ? -1.759 -11.863 -17.126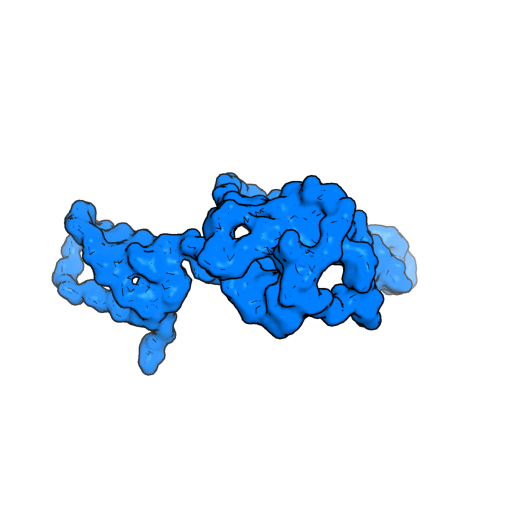 1.00 96.56 166 VAL A C 1
ATOM 1264 O O . VAL A 1 166 ? -1.332 -12.248 -16.037 1.00 96.56 166 VAL A O 1
ATOM 1267 N N . ALA A 1 167 ? -1.455 -12.486 -18.263 1.00 95.44 167 ALA A N 1
ATOM 1268 C CA . ALA A 1 167 ? -0.485 -13.573 -18.326 1.00 95.44 167 ALA A CA 1
ATOM 1269 C C . ALA A 1 167 ? 0.947 -13.016 -18.341 1.00 95.44 167 ALA A C 1
ATOM 1271 O O . ALA A 1 167 ? 1.235 -12.024 -19.015 1.00 95.44 167 ALA A O 1
ATOM 1272 N N . SER A 1 168 ? 1.853 -13.668 -17.615 1.00 96.62 168 SER A N 1
ATOM 1273 C CA . SER A 1 168 ? 3.284 -13.380 -17.675 1.00 96.62 168 SER A CA 1
ATOM 1274 C C . SER A 1 168 ? 4.107 -14.627 -17.377 1.00 96.62 168 SER A C 1
ATOM 1276 O O . SER A 1 168 ? 3.889 -15.284 -16.359 1.00 96.62 168 SER A O 1
ATOM 1278 N N . ASP A 1 169 ? 5.090 -14.886 -18.239 1.00 95.69 169 ASP A N 1
ATOM 1279 C CA . ASP A 1 169 ? 6.100 -15.937 -18.069 1.00 95.69 169 ASP A CA 1
ATOM 1280 C C . ASP A 1 169 ? 7.355 -15.430 -17.335 1.00 95.69 169 ASP A C 1
ATOM 1282 O O . ASP A 1 169 ? 8.341 -16.155 -17.183 1.00 95.69 169 ASP A O 1
ATOM 1286 N N . ALA A 1 170 ? 7.358 -14.165 -16.898 1.00 97.69 170 ALA A N 1
ATOM 1287 C CA . ALA A 1 170 ? 8.452 -13.623 -16.106 1.00 97.69 170 ALA A CA 1
ATOM 1288 C C . ALA A 1 170 ? 8.549 -14.352 -14.750 1.00 97.69 170 ALA A C 1
ATOM 1290 O O . ALA A 1 170 ? 7.528 -14.784 -14.201 1.00 97.69 170 ALA A O 1
ATOM 1291 N N . PRO A 1 171 ? 9.760 -14.475 -14.174 1.00 97.81 171 PRO A N 1
ATOM 1292 C CA . PRO A 1 171 ? 9.923 -15.073 -12.858 1.00 97.81 171 PRO A CA 1
ATOM 1293 C C . PRO A 1 171 ? 9.083 -14.333 -11.812 1.00 97.81 171 PRO A C 1
ATOM 1295 O O . PRO A 1 171 ? 8.877 -13.120 -11.886 1.00 97.81 171 PRO A O 1
ATOM 1298 N N . ARG A 1 172 ? 8.597 -15.092 -10.827 1.00 97.75 172 ARG A N 1
ATOM 1299 C CA . ARG A 1 172 ? 7.887 -14.542 -9.673 1.00 97.75 172 ARG A CA 1
ATOM 1300 C C . ARG A 1 172 ? 8.909 -13.905 -8.733 1.00 97.75 172 ARG A C 1
ATOM 1302 O O . ARG A 1 172 ? 9.900 -14.536 -8.374 1.00 97.75 172 ARG A O 1
ATOM 1309 N N . GLU A 1 173 ? 8.642 -12.678 -8.319 1.00 98.00 173 GLU A N 1
ATOM 1310 C CA . GLU A 1 173 ? 9.510 -11.871 -7.466 1.00 98.00 173 GLU A CA 1
ATOM 1311 C C . GLU A 1 173 ? 8.713 -11.358 -6.264 1.00 98.00 173 GLU A C 1
ATOM 1313 O O . GLU A 1 173 ? 7.512 -11.095 -6.365 1.00 98.00 173 GLU A O 1
ATOM 1318 N N . GLU A 1 174 ? 9.365 -11.214 -5.111 1.00 98.06 174 GLU A N 1
ATOM 1319 C CA . GLU A 1 174 ? 8.757 -10.508 -3.986 1.00 98.06 174 GLU A CA 1
ATOM 1320 C C . GLU A 1 174 ? 8.859 -8.999 -4.224 1.00 98.06 174 GLU A C 1
ATOM 1322 O O . GLU A 1 174 ? 9.942 -8.440 -4.390 1.00 98.06 174 GLU A O 1
ATOM 1327 N N . LEU A 1 175 ? 7.712 -8.337 -4.211 1.00 98.38 175 LEU A N 1
ATOM 1328 C CA . LEU A 1 175 ? 7.579 -6.901 -4.336 1.00 98.38 175 LEU A CA 1
ATOM 1329 C C . LEU A 1 175 ? 7.307 -6.289 -2.970 1.00 98.38 175 LEU A C 1
ATOM 1331 O O . LEU A 1 175 ? 6.574 -6.831 -2.138 1.00 98.38 175 LEU A O 1
ATOM 1335 N N . ARG A 1 176 ? 7.871 -5.101 -2.773 1.00 97.94 176 ARG A N 1
ATOM 1336 C CA . ARG A 1 176 ? 7.676 -4.298 -1.574 1.00 97.94 176 ARG A CA 1
ATOM 1337 C C . ARG A 1 176 ? 6.801 -3.099 -1.900 1.00 97.94 176 ARG A C 1
ATOM 1339 O O . ARG A 1 176 ? 7.250 -2.195 -2.593 1.00 97.94 176 ARG A O 1
ATOM 1346 N N . LEU A 1 177 ? 5.598 -3.051 -1.345 1.00 98.50 177 LEU A N 1
ATOM 1347 C CA . LEU A 1 177 ? 4.737 -1.877 -1.402 1.00 98.50 177 LEU A CA 1
ATOM 1348 C C . LEU A 1 177 ? 4.900 -1.044 -0.126 1.00 98.50 177 LEU A C 1
ATOM 1350 O O . LEU A 1 177 ? 5.008 -1.575 0.983 1.00 98.50 177 LEU A O 1
ATOM 1354 N N . VAL A 1 178 ? 4.892 0.275 -0.279 1.00 98.44 178 VAL A N 1
ATOM 1355 C CA . VAL A 1 178 ? 4.991 1.249 0.820 1.00 98.44 178 VAL A CA 1
ATOM 1356 C C . VAL A 1 178 ? 3.787 2.186 0.793 1.00 98.44 178 VAL A C 1
ATOM 1358 O O . VAL A 1 178 ? 3.160 2.309 -0.261 1.00 98.44 178 VAL A O 1
ATOM 1361 N N . PRO A 1 179 ? 3.445 2.873 1.900 1.00 98.31 179 PRO A N 1
ATOM 1362 C CA . PRO A 1 179 ? 2.421 3.905 1.872 1.00 98.31 179 PRO A CA 1
ATOM 1363 C C . PRO A 1 179 ? 2.697 4.897 0.746 1.00 98.31 179 PRO A C 1
ATOM 1365 O O . PRO A 1 179 ? 3.832 5.326 0.556 1.00 98.31 179 PRO A O 1
ATO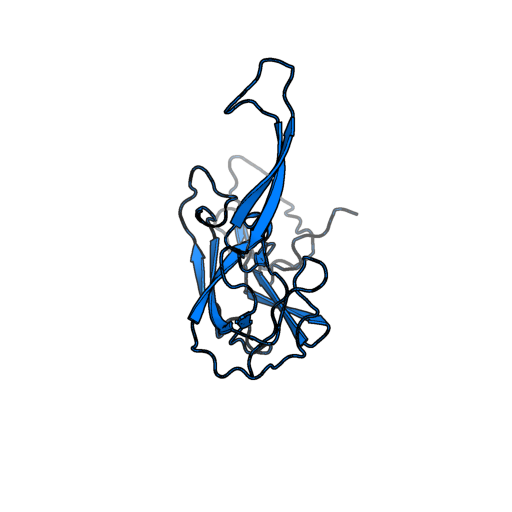M 1368 N N . TYR A 1 180 ? 1.656 5.275 0.014 1.00 97.81 180 TYR A N 1
ATOM 1369 C CA . TYR A 1 180 ? 1.720 6.109 -1.185 1.00 97.81 180 TYR A CA 1
ATOM 1370 C C . TYR A 1 180 ? 2.582 7.367 -0.995 1.00 97.81 180 TYR A C 1
ATOM 1372 O O . TYR A 1 180 ? 3.383 7.718 -1.861 1.00 97.81 180 TYR A O 1
ATOM 1380 N N . GLY A 1 181 ? 2.465 8.011 0.172 1.00 96.38 181 GLY A N 1
ATOM 1381 C CA . GLY A 1 181 ? 3.231 9.207 0.533 1.00 96.38 181 GLY A CA 1
ATOM 1382 C C . GLY A 1 181 ? 4.728 8.982 0.777 1.00 96.38 181 GLY A C 1
ATOM 1383 O O . GLY A 1 181 ? 5.458 9.958 0.881 1.00 96.38 181 GLY A O 1
ATOM 1384 N N . CYS A 1 182 ? 5.193 7.733 0.854 1.00 97.06 182 CYS A N 1
ATOM 1385 C CA . CYS A 1 182 ? 6.604 7.391 1.045 1.00 97.06 182 CYS A CA 1
ATOM 1386 C C . CYS A 1 182 ? 7.378 7.222 -0.273 1.00 97.06 182 CYS A C 1
ATOM 1388 O O . CYS A 1 182 ? 8.599 7.124 -0.247 1.00 97.06 182 CYS A O 1
ATOM 1390 N N . ALA A 1 183 ? 6.703 7.162 -1.423 1.00 95.56 183 ALA A N 1
ATOM 1391 C CA . ALA A 1 183 ? 7.338 6.967 -2.728 1.00 95.56 183 ALA A CA 1
ATOM 1392 C C . ALA A 1 183 ? 7.181 8.224 -3.593 1.00 95.56 183 ALA A C 1
ATOM 1394 O O . ALA A 1 183 ? 6.065 8.736 -3.687 1.00 95.56 183 ALA A O 1
ATOM 1395 N N . ARG A 1 184 ? 8.249 8.724 -4.239 1.00 92.69 184 ARG A N 1
ATOM 1396 C CA . ARG A 1 184 ? 8.150 9.895 -5.137 1.00 92.69 184 ARG A CA 1
ATOM 1397 C C . ARG A 1 184 ? 7.787 9.472 -6.556 1.00 92.69 184 ARG A C 1
ATOM 1399 O O . ARG A 1 184 ? 6.778 9.940 -7.077 1.00 92.69 184 ARG A O 1
ATOM 1406 N N . LEU A 1 185 ? 8.550 8.540 -7.136 1.00 95.25 185 LEU A N 1
ATOM 1407 C CA . LEU A 1 185 ? 8.126 7.767 -8.306 1.00 95.25 185 LEU A CA 1
ATOM 1408 C C . LEU A 1 185 ? 7.446 6.477 -7.846 1.00 95.25 185 LEU A C 1
ATOM 1410 O O . LEU A 1 185 ? 7.950 5.768 -6.972 1.00 95.25 185 LEU A O 1
ATOM 1414 N N . ARG A 1 186 ? 6.261 6.190 -8.394 1.00 96.81 186 ARG A N 1
ATOM 1415 C CA . ARG A 1 186 ? 5.415 5.102 -7.897 1.00 96.81 186 ARG A CA 1
ATOM 1416 C C . ARG A 1 186 ? 4.394 4.613 -8.911 1.00 96.81 186 ARG A C 1
ATOM 1418 O O . ARG A 1 186 ? 3.922 5.380 -9.747 1.00 96.81 186 ARG A O 1
ATOM 1425 N N . VAL A 1 187 ? 3.983 3.364 -8.732 1.00 97.62 187 VAL A N 1
ATOM 1426 C CA . VAL A 1 187 ? 2.810 2.768 -9.378 1.00 97.62 187 VAL A CA 1
ATOM 1427 C C . VAL A 1 187 ? 1.854 2.299 -8.285 1.00 97.62 187 VAL A C 1
ATOM 1429 O O . VAL A 1 187 ? 2.250 1.585 -7.367 1.00 97.62 187 VAL A O 1
ATOM 1432 N N . THR A 1 188 ? 0.603 2.750 -8.337 1.00 97.31 188 THR A N 1
ATOM 1433 C CA . THR A 1 188 ? -0.408 2.478 -7.291 1.00 97.31 188 THR A CA 1
ATOM 1434 C C . THR A 1 188 ? -1.517 1.560 -7.780 1.00 97.31 188 THR A C 1
ATOM 1436 O O . THR A 1 188 ? -2.095 0.820 -6.993 1.00 97.31 188 THR A O 1
ATOM 1439 N N . GLU A 1 189 ? -1.796 1.603 -9.079 1.00 96.56 189 GLU A N 1
ATOM 1440 C CA . GLU A 1 189 ? -2.734 0.714 -9.744 1.00 96.56 189 GLU A CA 1
ATOM 1441 C C . GLU A 1 189 ? -1.924 -0.319 -10.520 1.00 96.56 189 GLU A C 1
ATOM 1443 O O . GLU A 1 189 ? -1.174 0.037 -11.430 1.00 96.56 189 GLU A O 1
ATOM 1448 N N . LEU A 1 190 ? -2.026 -1.579 -10.107 1.00 97.44 190 LEU A N 1
ATOM 1449 C CA . LEU A 1 190 ? -1.267 -2.688 -10.676 1.00 97.44 190 LEU A CA 1
ATOM 1450 C C . LEU A 1 190 ? -2.248 -3.729 -11.226 1.00 97.44 190 LEU A C 1
ATOM 1452 O O . LEU A 1 190 ? -3.261 -4.004 -10.574 1.00 97.44 190 LEU A O 1
ATOM 1456 N N . PRO A 1 191 ? -1.979 -4.325 -12.398 1.00 97.44 191 PRO A N 1
ATOM 1457 C CA . PRO A 1 191 ? -2.747 -5.471 -12.857 1.00 97.44 191 PRO A CA 1
ATOM 1458 C C . PRO A 1 191 ? -2.553 -6.676 -11.923 1.00 97.44 191 PRO A C 1
ATOM 1460 O O . PRO A 1 191 ? -1.584 -6.734 -11.163 1.00 97.44 191 PRO A O 1
ATOM 1463 N N . VAL A 1 192 ? -3.454 -7.656 -11.988 1.00 96.62 192 VAL A N 1
ATOM 1464 C CA . VAL A 1 192 ? -3.286 -8.952 -11.301 1.00 96.62 192 VAL A CA 1
ATOM 1465 C C . VAL A 1 192 ? -2.917 -10.050 -12.291 1.00 96.62 192 VAL A C 1
ATOM 1467 O O . VAL A 1 192 ? -3.300 -9.986 -13.457 1.00 96.62 192 VAL A O 1
ATOM 1470 N N . LEU A 1 193 ? -2.145 -11.037 -11.845 1.00 95.94 193 LEU A N 1
ATOM 1471 C CA . LEU A 1 193 ? -1.749 -12.182 -12.666 1.00 95.94 193 LEU A CA 1
ATOM 1472 C C . LEU A 1 193 ? -2.912 -13.162 -12.863 1.00 95.94 193 LEU A C 1
ATOM 1474 O O . LEU A 1 193 ? -3.774 -13.279 -11.993 1.00 95.94 193 LEU A O 1
ATOM 1478 N N . ALA A 1 194 ? -2.907 -13.842 -14.012 1.00 90.12 194 ALA A N 1
ATOM 1479 C CA . ALA A 1 194 ? -3.773 -14.991 -14.291 1.00 90.12 194 ALA A CA 1
ATOM 1480 C C . ALA A 1 194 ? -3.389 -16.235 -13.478 1.00 90.12 194 ALA A C 1
ATOM 1482 O O . ALA A 1 194 ? -2.201 -16.356 -13.078 1.00 90.12 194 ALA A O 1
#

Foldseek 3Di:
DPFWAQQQQPQKWKDKQPHDTDGDHRRHDDDDDDDDDDDMDIDIDRAFDWAWDADPLRWTWIGTRPFTWWFAFDWDKDFPDWADDVPDDDPPTDTDIDIDGPDDAQKAFQDDNVCRPPFKDKAAADQDPQCQAPVRPRIKIKTKIFHDVVQDDDPNHTDPAHRPPDEDPGDIDITIIGGPRRHPDTDRTHHHHD

Secondary structure (DSSP, 8-state):
-PPP--TT-TT-EEEETT-PPEE--TTSPPP--S---S---EEEE----EEEEE-GGG-EEEEETTEEEEEE--EEEEEEEEE--TT--STT-EEEEEEEE-S---EEE---TT-GGGSEEEEE----S-TTSTTT-SEEEEEEEEE-TT--EETTEE-PPPPSSB---SPPEEEEEEEGGG-SSEE-SB-BB-